Protein AF-A0A699ZYZ5-F1 (afdb_monomer)

Structure (mmCIF, N/CA/C/O backbone):
data_AF-A0A699ZYZ5-F1
#
_entry.id   AF-A0A699ZYZ5-F1
#
loop_
_atom_site.group_PDB
_atom_site.id
_atom_site.type_symbol
_atom_site.label_atom_id
_atom_site.label_alt_id
_atom_site.label_comp_id
_atom_site.label_asym_id
_atom_site.label_entity_id
_atom_site.label_seq_id
_atom_site.pdbx_PDB_ins_code
_atom_site.Cartn_x
_atom_site.Cartn_y
_atom_site.Cartn_z
_atom_site.occupancy
_atom_site.B_iso_or_equiv
_atom_site.auth_seq_id
_atom_site.auth_comp_id
_atom_site.auth_asym_id
_atom_site.auth_atom_id
_atom_site.pdbx_PDB_model_num
ATOM 1 N N . MET A 1 1 ? -13.727 -13.957 1.910 1.00 24.22 1 MET A N 1
ATOM 2 C CA . MET A 1 1 ? -13.194 -14.648 0.711 1.00 24.22 1 MET A CA 1
ATOM 3 C C . MET A 1 1 ? -13.074 -13.651 -0.439 1.00 24.22 1 MET A C 1
ATOM 5 O O . MET A 1 1 ? -14.040 -13.427 -1.158 1.00 24.22 1 MET A O 1
ATOM 9 N N . CYS A 1 2 ? -11.911 -13.016 -0.602 1.00 21.61 2 CYS A N 1
ATOM 10 C CA . CYS A 1 2 ? -11.604 -12.259 -1.818 1.00 21.61 2 CYS A CA 1
ATOM 11 C C . CYS A 1 2 ? -11.426 -13.254 -2.971 1.00 21.61 2 CYS A C 1
ATOM 13 O O . CYS A 1 2 ? -10.712 -14.245 -2.820 1.00 21.61 2 CYS A O 1
ATOM 15 N N . LYS A 1 3 ? -12.088 -13.031 -4.111 1.00 23.11 3 LYS A N 1
ATOM 16 C CA . LYS A 1 3 ? -11.874 -13.849 -5.311 1.00 23.11 3 LYS A CA 1
ATOM 17 C C . LYS A 1 3 ? -10.398 -13.751 -5.710 1.00 23.11 3 LYS A C 1
ATOM 19 O O . LYS A 1 3 ? -9.950 -12.692 -6.131 1.00 23.11 3 LYS A O 1
ATOM 24 N N . ALA A 1 4 ? -9.670 -14.861 -5.627 1.00 27.27 4 ALA A N 1
ATOM 25 C CA . ALA A 1 4 ? -8.245 -14.952 -5.957 1.00 27.27 4 ALA A CA 1
ATOM 26 C C . ALA A 1 4 ? -7.916 -14.772 -7.458 1.00 27.27 4 ALA A C 1
ATOM 28 O O . ALA A 1 4 ? -6.758 -14.859 -7.834 1.00 27.27 4 ALA A O 1
ATOM 29 N N . ASN A 1 5 ? -8.909 -14.495 -8.315 1.00 32.47 5 ASN A N 1
ATOM 30 C CA . ASN A 1 5 ? -8.762 -14.462 -9.774 1.00 32.47 5 ASN A CA 1
ATOM 31 C C . ASN A 1 5 ? -9.431 -13.237 -10.426 1.00 32.47 5 ASN A C 1
ATOM 33 O O . ASN A 1 5 ? -10.050 -13.356 -11.481 1.00 32.47 5 ASN A O 1
ATOM 37 N N . ALA A 1 6 ? -9.316 -12.043 -9.839 1.00 33.56 6 ALA A N 1
ATOM 38 C CA . ALA A 1 6 ? -9.498 -10.819 -10.624 1.00 33.56 6 ALA A CA 1
ATOM 39 C C . ALA A 1 6 ? -8.225 -10.57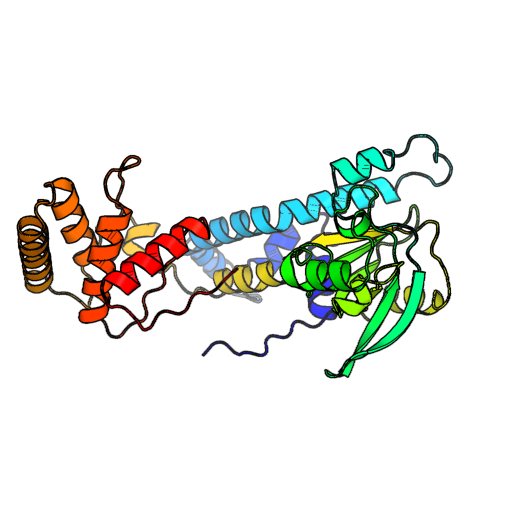2 -11.456 1.00 33.56 6 ALA A C 1
ATOM 41 O O . ALA A 1 6 ? -7.442 -9.669 -11.178 1.00 33.56 6 ALA A O 1
ATOM 42 N N . SER A 1 7 ? -7.961 -11.435 -12.443 1.00 40.88 7 SER A N 1
ATOM 43 C CA . SER A 1 7 ? -6.925 -11.170 -13.439 1.00 40.88 7 SER A CA 1
ATOM 44 C C . SER A 1 7 ? -7.464 -10.109 -14.393 1.00 40.88 7 SER A C 1
ATOM 46 O O . SER A 1 7 ? -8.316 -10.409 -15.231 1.00 40.88 7 SER A O 1
ATOM 48 N N . PHE A 1 8 ? -7.006 -8.868 -14.242 1.00 43.16 8 PHE A N 1
ATOM 49 C CA . PHE A 1 8 ? -7.288 -7.815 -15.211 1.00 43.16 8 PHE A CA 1
ATOM 50 C C . PHE A 1 8 ? -6.679 -8.201 -16.554 1.00 43.16 8 PHE A C 1
ATOM 52 O O . PHE A 1 8 ? -5.498 -8.551 -16.631 1.00 43.16 8 PHE A O 1
ATOM 59 N N . SER A 1 9 ? -7.487 -8.168 -17.613 1.00 51.22 9 SER A N 1
ATOM 60 C CA . SER A 1 9 ? -6.951 -8.384 -18.948 1.00 51.22 9 SER A CA 1
ATOM 61 C C . SER A 1 9 ? -6.159 -7.140 -19.385 1.00 51.22 9 SER A C 1
ATOM 63 O O . SER A 1 9 ? -6.505 -6.023 -18.993 1.00 51.22 9 SER A O 1
ATOM 65 N N . PRO A 1 10 ? -5.126 -7.281 -20.232 1.00 50.72 10 PRO A N 1
ATOM 66 C CA . PRO A 1 10 ? -4.435 -6.141 -20.842 1.00 50.72 10 PRO A CA 1
ATOM 67 C C . PRO A 1 10 ? -5.390 -5.134 -21.510 1.00 50.72 10 PRO A C 1
ATOM 69 O O . PRO A 1 10 ? -5.132 -3.934 -21.483 1.00 50.72 10 PRO A O 1
ATOM 72 N N . ALA A 1 11 ? -6.527 -5.604 -22.034 1.00 55.69 11 ALA A N 1
ATOM 73 C CA . ALA A 1 11 ? -7.573 -4.755 -22.603 1.00 55.69 11 ALA A CA 1
ATOM 74 C C . ALA A 1 11 ? -8.285 -3.885 -21.549 1.00 55.69 11 ALA A C 1
ATOM 76 O O . ALA A 1 11 ? -8.649 -2.742 -21.814 1.00 55.69 11 ALA A O 1
ATOM 77 N N . ASP A 1 12 ? -8.454 -4.379 -20.320 1.00 54.56 12 ASP A N 1
ATOM 78 C CA . ASP A 1 12 ? -9.052 -3.596 -19.233 1.00 54.56 12 ASP A CA 1
ATOM 79 C C . ASP A 1 12 ? -8.116 -2.479 -18.753 1.00 54.56 12 ASP A C 1
ATOM 81 O O . ASP A 1 12 ? -8.586 -1.391 -18.413 1.00 54.56 12 ASP A O 1
ATOM 85 N N . CYS A 1 13 ? -6.799 -2.723 -18.762 1.00 52.84 13 CYS A N 1
ATOM 86 C CA . CYS A 1 13 ? -5.787 -1.705 -18.476 1.00 52.84 13 CYS A CA 1
ATOM 87 C C . CYS A 1 13 ? -5.817 -0.589 -19.513 1.00 52.84 13 CYS A C 1
ATOM 89 O O . CYS A 1 13 ? -5.796 0.585 -19.151 1.00 52.84 13 CYS A O 1
ATOM 91 N N . VAL A 1 14 ? -5.867 -0.945 -20.799 1.00 53.31 14 VAL A N 1
ATOM 92 C CA . VAL A 1 14 ? -5.837 0.051 -21.869 1.00 53.31 14 VAL A CA 1
ATOM 93 C C . VAL A 1 14 ? -7.152 0.813 -21.956 1.00 53.31 14 VAL A C 1
ATOM 95 O O . VAL A 1 14 ? -7.100 2.025 -22.095 1.00 53.31 14 VAL A O 1
ATOM 98 N N . LYS A 1 15 ? -8.316 0.191 -21.737 1.00 57.06 15 LYS A N 1
ATOM 99 C CA . LYS A 1 15 ? -9.586 0.931 -21.582 1.00 57.06 15 LYS A CA 1
ATOM 100 C C . LYS A 1 15 ? -9.560 1.910 -20.413 1.00 57.06 15 LYS A C 1
ATOM 102 O O . LYS A 1 15 ? -10.044 3.029 -20.544 1.00 57.06 15 LYS A O 1
ATOM 107 N N . PHE A 1 16 ? -8.989 1.509 -19.277 1.00 57.06 16 PHE A N 1
ATOM 108 C CA . PHE A 1 16 ? -8.816 2.396 -18.126 1.00 57.06 16 PHE A CA 1
ATOM 109 C C . PHE A 1 16 ? -7.859 3.556 -18.446 1.00 57.06 16 PHE A C 1
ATOM 111 O O . PHE A 1 16 ? -8.142 4.698 -18.098 1.00 57.06 16 PHE A O 1
ATOM 118 N N . MET A 1 17 ? -6.771 3.287 -19.173 1.00 54.81 17 MET A N 1
ATOM 119 C CA . MET A 1 17 ? -5.824 4.303 -19.648 1.00 54.81 17 MET A CA 1
ATOM 120 C C . MET A 1 17 ? -6.407 5.221 -20.724 1.00 54.81 17 MET A C 1
ATOM 122 O O . MET A 1 17 ? -6.180 6.418 -20.672 1.00 54.81 17 MET A O 1
ATOM 126 N N . SER A 1 18 ? -7.176 4.694 -21.671 1.00 53.38 18 SER A N 1
ATOM 127 C CA . SER A 1 18 ? -7.893 5.456 -22.699 1.00 53.38 18 SER A CA 1
ATOM 128 C C . SER A 1 18 ? -8.939 6.359 -22.040 1.00 53.38 18 SER A C 1
ATOM 130 O O . SER A 1 18 ? -8.961 7.553 -22.312 1.00 53.38 18 SER A O 1
ATOM 132 N N . ALA A 1 19 ? -9.673 5.868 -21.034 1.00 55.25 19 ALA A N 1
ATOM 133 C CA . ALA A 1 19 ? -10.540 6.710 -20.208 1.00 55.25 19 ALA A CA 1
ATOM 134 C C . ALA A 1 19 ? -9.779 7.809 -19.437 1.00 55.25 19 ALA A C 1
ATOM 136 O O . ALA A 1 19 ? -10.359 8.850 -19.147 1.00 55.25 19 ALA A O 1
ATOM 137 N N . LEU A 1 20 ? -8.500 7.598 -19.109 1.00 51.28 20 LEU A N 1
ATOM 138 C CA . LEU A 1 20 ? -7.613 8.603 -18.505 1.00 51.28 20 LEU A CA 1
ATOM 139 C C . LEU A 1 20 ? -6.997 9.579 -19.527 1.00 51.28 20 LEU A C 1
ATOM 141 O O . LEU A 1 20 ? -6.565 10.656 -19.122 1.00 51.28 20 LEU A O 1
ATOM 145 N N . LEU A 1 21 ? -6.917 9.201 -20.808 1.00 46.59 21 LEU A N 1
ATOM 146 C CA . LEU A 1 21 ? -6.152 9.883 -21.862 1.00 46.59 21 LEU A CA 1
ATOM 147 C C . LEU A 1 21 ? -7.016 10.603 -22.914 1.00 46.59 21 LEU A C 1
ATOM 149 O O . LEU A 1 21 ? -6.531 11.552 -23.516 1.00 46.59 21 LEU A O 1
ATOM 153 N N . GLU A 1 22 ? -8.256 10.171 -23.161 1.00 44.97 22 GLU A N 1
ATOM 154 C CA . GLU A 1 22 ? -9.110 10.670 -24.261 1.00 44.97 22 GLU A CA 1
ATOM 155 C C . GLU A 1 22 ? -10.028 11.848 -23.891 1.00 44.97 22 GLU A C 1
ATOM 157 O O . GLU A 1 22 ? -10.765 12.336 -24.746 1.00 44.97 22 GLU A O 1
ATOM 162 N N . PHE A 1 23 ? -10.005 12.339 -22.650 1.00 43.09 23 PHE A N 1
ATOM 163 C CA . PHE A 1 23 ? -10.902 13.416 -22.220 1.00 43.09 23 PHE A CA 1
ATOM 164 C C . PHE A 1 23 ? -10.132 14.699 -21.895 1.00 43.09 23 PHE A C 1
ATOM 166 O O . PHE A 1 23 ? -9.598 14.858 -20.798 1.00 43.09 23 PHE A O 1
ATOM 173 N N . ASP A 1 24 ? -10.144 15.638 -22.846 1.00 37.94 24 ASP A N 1
ATOM 174 C CA . ASP A 1 24 ? -9.691 17.027 -22.660 1.00 37.94 24 ASP A CA 1
ATOM 175 C C . ASP A 1 24 ? -10.574 17.813 -21.672 1.00 37.94 24 ASP A C 1
ATOM 177 O O . ASP A 1 24 ? -10.169 18.862 -21.167 1.00 37.94 24 ASP A O 1
ATOM 181 N N . ASP A 1 25 ? -11.756 17.287 -21.332 1.00 41.06 25 ASP A N 1
ATOM 182 C CA . ASP A 1 25 ? -12.602 17.831 -20.277 1.00 41.06 25 ASP A CA 1
ATOM 183 C C . ASP A 1 25 ? -12.626 16.908 -19.050 1.00 41.06 25 ASP A C 1
ATOM 185 O O . ASP A 1 25 ? -13.298 15.873 -18.987 1.00 41.06 25 ASP A O 1
ATOM 189 N N . HIS A 1 26 ? -11.872 17.322 -18.036 1.00 38.78 26 HIS A N 1
ATOM 190 C CA . HIS A 1 26 ? -11.795 16.701 -16.720 1.00 38.78 26 HIS A CA 1
ATOM 191 C C . HIS A 1 26 ? -13.182 16.539 -16.070 1.00 38.78 26 HIS A C 1
ATOM 193 O O . HIS A 1 26 ? -13.357 15.616 -15.269 1.00 38.78 26 HIS A O 1
ATOM 199 N N . LEU A 1 27 ? -14.172 17.368 -16.435 1.00 36.28 27 LEU A N 1
ATOM 200 C CA . LEU A 1 27 ? -15.551 17.294 -15.946 1.00 36.28 27 LEU A CA 1
ATOM 201 C C . LEU A 1 27 ? -16.369 16.142 -16.556 1.00 36.28 27 LEU A C 1
ATOM 203 O O . LEU A 1 27 ? -17.122 15.524 -15.805 1.00 36.28 27 LEU A O 1
ATOM 207 N N . ASP A 1 28 ? -16.207 15.778 -17.837 1.00 38.81 28 ASP A N 1
ATOM 208 C CA . ASP A 1 28 ? -16.970 14.664 -18.453 1.00 38.81 28 ASP A CA 1
ATOM 209 C C . ASP A 1 28 ? -16.448 13.293 -17.981 1.00 38.81 28 ASP A C 1
ATOM 211 O O . ASP A 1 28 ? -17.219 12.381 -17.666 1.00 38.81 28 ASP A O 1
ATOM 215 N N . MET A 1 29 ? -15.128 13.167 -17.791 1.00 42.03 29 MET A N 1
ATOM 216 C CA . MET A 1 29 ? -14.519 11.983 -17.169 1.00 42.03 29 MET A CA 1
ATOM 217 C C . MET A 1 29 ? -14.953 11.828 -15.699 1.00 42.03 29 MET A C 1
ATOM 219 O O . MET A 1 29 ? -15.276 10.726 -15.243 1.00 42.03 29 MET A O 1
ATOM 223 N N . LEU A 1 30 ? -14.988 12.938 -14.950 1.00 37.88 30 LEU A N 1
ATOM 224 C CA . LEU A 1 30 ? -15.542 12.992 -13.597 1.00 37.88 30 LEU A CA 1
ATOM 225 C C . LEU A 1 30 ? -17.018 12.586 -13.588 1.00 37.88 30 LEU A C 1
ATOM 227 O O . LEU A 1 30 ? -17.402 11.772 -12.757 1.00 37.88 30 LEU A O 1
ATOM 231 N N . TYR A 1 31 ? -17.826 13.080 -14.524 1.00 43.56 31 TYR A N 1
ATOM 232 C CA . TYR A 1 31 ? -19.259 12.801 -14.609 1.00 43.56 31 TYR A CA 1
ATOM 233 C C . TYR A 1 31 ? -19.568 11.317 -14.872 1.00 43.56 31 TYR A C 1
ATOM 235 O O . TYR A 1 31 ? -20.473 10.753 -14.255 1.00 43.56 31 TYR A O 1
ATOM 243 N N . ARG A 1 32 ? -18.792 10.656 -15.742 1.00 43.06 32 ARG A N 1
ATOM 244 C CA . ARG A 1 32 ? -19.024 9.251 -16.133 1.00 43.06 32 ARG A CA 1
ATOM 245 C C . ARG A 1 32 ? -18.476 8.222 -15.154 1.00 43.06 32 ARG A C 1
ATOM 247 O O . ARG A 1 32 ? -19.036 7.134 -15.062 1.00 43.06 32 ARG A O 1
ATOM 254 N N . LEU A 1 33 ? -17.396 8.544 -14.441 1.00 40.16 33 LEU A N 1
ATOM 255 C CA . LEU A 1 33 ? -16.829 7.639 -13.443 1.00 40.16 33 LEU A CA 1
ATOM 256 C C . LEU A 1 33 ? -17.518 7.769 -12.083 1.00 40.16 33 LEU A C 1
ATOM 258 O O . LEU A 1 33 ? -17.539 6.785 -11.363 1.00 40.16 33 LEU A O 1
ATOM 262 N N . THR A 1 34 ? -18.081 8.928 -11.721 1.00 42.62 34 THR A N 1
ATOM 263 C CA . THR A 1 34 ? -18.615 9.170 -10.360 1.00 42.62 34 THR A CA 1
ATOM 264 C C . THR A 1 34 ? -20.107 8.900 -10.178 1.00 42.62 34 THR A C 1
ATOM 266 O O . THR A 1 34 ? -20.548 8.789 -9.037 1.00 42.62 34 THR A O 1
ATOM 269 N N . LYS A 1 35 ? -20.907 8.762 -11.246 1.00 41.72 35 LYS A N 1
ATOM 270 C CA . LYS A 1 35 ? -22.332 8.430 -11.093 1.00 41.72 35 LYS A CA 1
ATOM 271 C C . LYS A 1 35 ? -22.595 6.922 -11.187 1.00 41.72 35 LYS A C 1
ATOM 273 O O . LYS A 1 35 ? -22.144 6.284 -12.142 1.00 41.72 35 LYS A O 1
ATOM 278 N N . PRO A 1 36 ? -23.431 6.355 -10.294 1.00 40.53 36 PRO A N 1
ATOM 279 C CA . PRO A 1 36 ? -24.135 5.123 -10.614 1.00 40.53 36 PRO A CA 1
ATOM 280 C C . PRO A 1 36 ? -24.946 5.373 -11.890 1.00 40.53 36 PRO A C 1
ATOM 282 O O . PRO A 1 36 ? -25.476 6.468 -12.085 1.00 40.53 36 PRO A O 1
ATOM 285 N N . ARG A 1 37 ? -25.043 4.378 -12.775 1.00 38.16 37 ARG A N 1
ATOM 286 C CA . ARG A 1 37 ? -25.908 4.426 -13.964 1.00 38.16 37 ARG A CA 1
ATOM 287 C C . ARG A 1 37 ? -27.363 4.671 -13.543 1.00 38.16 37 ARG A C 1
ATOM 289 O O . ARG A 1 37 ? -28.110 3.719 -13.357 1.00 38.16 37 ARG A O 1
ATOM 296 N N . VAL A 1 38 ? -27.776 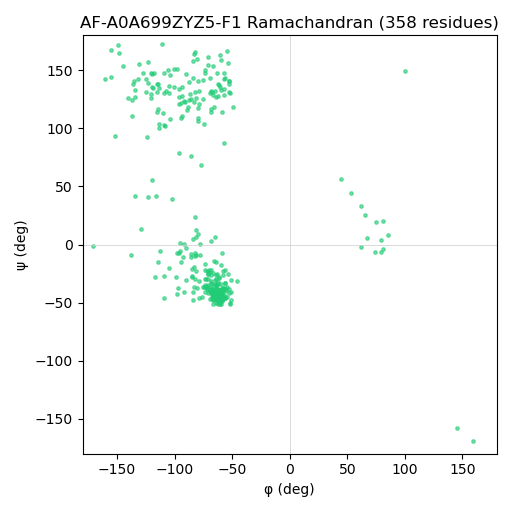5.926 -13.405 1.00 40.81 38 VAL A N 1
ATOM 297 C CA . VAL A 1 38 ? -29.177 6.286 -13.179 1.00 40.81 38 VAL A CA 1
ATOM 298 C C . VAL A 1 38 ? -29.698 6.914 -14.458 1.00 40.81 38 VAL A C 1
ATOM 300 O O . VAL A 1 38 ? -29.393 8.057 -14.796 1.00 40.81 38 VAL A O 1
ATOM 303 N N . SER A 1 39 ? -30.446 6.119 -15.216 1.00 36.78 39 SER A N 1
ATOM 304 C CA . SER A 1 39 ? -31.135 6.562 -16.419 1.00 36.78 39 SER A CA 1
ATOM 305 C C . SER A 1 39 ? -32.427 7.301 -16.058 1.00 36.78 39 SER A C 1
ATOM 307 O O . SER A 1 39 ? -33.364 6.708 -15.535 1.00 36.78 39 SER A O 1
ATOM 309 N N . GLY A 1 40 ? -32.508 8.578 -16.424 1.00 43.00 40 GLY A N 1
ATOM 310 C CA . GLY A 1 40 ? -33.681 9.144 -17.099 1.00 43.00 40 GLY A CA 1
ATOM 311 C C . GLY A 1 40 ? -34.946 9.530 -16.321 1.00 43.00 40 GLY A C 1
ATOM 312 O O . GLY A 1 40 ? -35.802 10.132 -16.961 1.00 43.00 40 GLY A O 1
ATOM 313 N N . ARG A 1 41 ? -35.119 9.265 -15.015 1.00 38.66 41 ARG A N 1
ATOM 314 C CA . ARG A 1 41 ? -36.299 9.790 -14.268 1.00 38.66 41 ARG A CA 1
ATOM 315 C C . ARG A 1 41 ? -36.057 10.335 -12.855 1.00 38.66 41 ARG A C 1
ATOM 317 O O . ARG A 1 41 ? -36.929 11.025 -12.348 1.00 38.66 41 ARG A O 1
ATOM 324 N N . ASP A 1 42 ? -34.868 10.161 -12.283 1.00 48.00 42 ASP A N 1
ATOM 325 C CA . ASP A 1 42 ? -34.603 10.485 -10.870 1.00 48.00 42 ASP A CA 1
ATOM 326 C C . ASP A 1 42 ? -33.574 11.610 -10.696 1.00 48.00 42 ASP A C 1
ATOM 328 O O . ASP A 1 42 ? -32.660 11.516 -9.879 1.00 48.00 42 ASP A O 1
ATOM 332 N N . HIS A 1 43 ? -33.650 12.671 -11.505 1.00 50.88 43 HIS A N 1
ATOM 333 C CA . HIS A 1 43 ? -32.598 13.692 -11.496 1.00 50.88 43 HIS A CA 1
ATOM 334 C C . HIS A 1 43 ? -32.561 14.501 -10.183 1.00 50.88 43 HIS A C 1
ATOM 336 O O . HIS A 1 43 ? -31.471 14.776 -9.686 1.00 50.88 43 HIS A O 1
ATOM 342 N N . GLU A 1 44 ? -33.726 14.796 -9.594 1.00 49.44 44 GLU A N 1
ATOM 343 C CA . GLU A 1 44 ? -33.864 15.488 -8.300 1.00 49.44 44 GLU A CA 1
ATOM 344 C C . GLU A 1 44 ? -33.493 14.589 -7.110 1.00 49.44 44 GLU A C 1
ATOM 346 O O . GLU A 1 44 ? -32.782 15.017 -6.202 1.00 49.44 44 GLU A O 1
ATOM 351 N N . ALA A 1 45 ? -33.898 13.314 -7.135 1.00 53.12 45 ALA A N 1
ATOM 352 C CA . ALA A 1 45 ? -33.510 12.336 -6.118 1.00 53.12 45 ALA A CA 1
ATOM 353 C C . ALA A 1 45 ? -31.997 12.056 -6.148 1.00 53.12 45 ALA A C 1
ATOM 355 O O . ALA A 1 45 ? -31.357 12.004 -5.100 1.00 53.12 45 ALA A O 1
ATOM 356 N N . ALA A 1 46 ? -31.395 11.962 -7.338 1.00 55.31 46 ALA A N 1
ATOM 357 C CA . ALA A 1 46 ? -29.947 11.844 -7.487 1.00 55.31 46 ALA A CA 1
ATOM 358 C C . ALA A 1 46 ? -29.205 13.093 -6.982 1.00 55.31 46 ALA A C 1
ATOM 360 O O . ALA A 1 46 ? -28.112 12.973 -6.432 1.00 55.31 46 ALA A O 1
ATOM 361 N N . GLU A 1 47 ? -29.786 14.285 -7.139 1.00 55.47 47 GLU A N 1
ATOM 362 C CA . GLU A 1 47 ? -29.201 15.526 -6.629 1.00 55.47 47 GLU A CA 1
ATOM 363 C C . GLU A 1 47 ? -29.295 15.626 -5.098 1.00 55.47 47 GLU A C 1
ATOM 365 O O . GLU A 1 47 ? -28.337 16.046 -4.447 1.00 55.47 47 GLU A O 1
ATOM 370 N N . ALA A 1 48 ? -30.405 15.181 -4.506 1.00 56.72 48 ALA A N 1
ATOM 371 C CA . ALA A 1 48 ? -30.559 15.084 -3.056 1.00 56.72 48 ALA A CA 1
ATOM 372 C C . ALA A 1 48 ? -29.588 14.059 -2.439 1.00 56.72 48 ALA A C 1
ATOM 374 O O . ALA A 1 48 ? -28.943 14.355 -1.434 1.00 56.72 48 ALA A O 1
ATOM 375 N N . ILE A 1 49 ? -29.412 12.895 -3.078 1.00 61.62 49 ILE A N 1
ATOM 376 C CA . ILE A 1 49 ? -28.436 11.870 -2.668 1.00 61.62 49 ILE A CA 1
ATOM 377 C C . ILE A 1 49 ? -27.003 12.407 -2.777 1.00 61.62 49 ILE A C 1
ATOM 379 O O . ILE A 1 49 ? -26.214 12.234 -1.854 1.00 61.62 49 ILE A O 1
ATOM 383 N N . ALA A 1 50 ? -26.668 13.120 -3.857 1.00 60.97 50 ALA A N 1
ATOM 384 C CA . ALA A 1 50 ? -25.347 13.728 -4.029 1.00 60.97 50 ALA A CA 1
ATOM 385 C C . ALA A 1 50 ? -25.039 14.815 -2.982 1.00 60.97 50 ALA A C 1
ATOM 387 O O . ALA A 1 50 ? -23.877 15.069 -2.666 1.00 60.97 50 ALA A O 1
ATOM 388 N N . LYS A 1 51 ? -26.073 15.460 -2.427 1.00 66.44 51 LYS A N 1
ATOM 389 C CA . LYS A 1 51 ? -25.936 16.459 -1.361 1.00 66.44 51 LYS A CA 1
ATOM 390 C C . LYS A 1 51 ? -25.800 15.843 0.037 1.00 66.44 51 LYS A C 1
ATOM 392 O O . LYS A 1 51 ? -25.457 16.584 0.956 1.00 66.44 51 LYS A O 1
ATOM 397 N N . ALA A 1 52 ? -26.013 14.536 0.209 1.00 81.06 52 ALA A N 1
ATOM 398 C CA . ALA A 1 52 ? -25.852 13.876 1.502 1.00 81.06 52 ALA A CA 1
ATOM 399 C C . ALA A 1 52 ? -24.396 14.000 2.015 1.00 81.06 52 ALA A C 1
ATOM 401 O O . ALA A 1 52 ? -23.463 13.804 1.230 1.00 81.06 52 ALA A O 1
ATOM 402 N N . PRO A 1 53 ? -24.164 14.290 3.312 1.00 86.31 53 PRO A N 1
ATOM 403 C CA . PRO A 1 53 ? -22.816 14.491 3.860 1.00 86.31 53 PRO A CA 1
ATOM 404 C C . PRO A 1 53 ? -21.856 13.318 3.613 1.00 86.31 53 PRO A C 1
ATOM 406 O O . PRO A 1 53 ? -20.700 13.525 3.246 1.00 86.31 53 PRO A O 1
ATOM 409 N N . GLU A 1 54 ? -22.351 12.086 3.741 1.00 87.94 54 GLU A N 1
ATOM 410 C CA . GLU A 1 54 ? -21.588 10.866 3.456 1.00 87.94 54 GLU A CA 1
ATOM 411 C C . GLU A 1 54 ? -21.197 10.756 1.979 1.00 87.94 54 GLU A C 1
ATOM 413 O O . GLU A 1 54 ? -20.040 10.480 1.665 1.00 87.94 54 GLU A O 1
ATOM 418 N N . ALA A 1 55 ? -22.133 11.040 1.066 1.00 82.12 55 ALA A N 1
ATOM 419 C CA . ALA A 1 55 ? -21.876 11.023 -0.372 1.00 82.12 55 ALA A CA 1
ATOM 420 C C . ALA A 1 55 ? -20.841 12.085 -0.769 1.00 82.12 55 ALA A C 1
ATOM 422 O O . ALA A 1 55 ? -19.943 11.806 -1.562 1.00 82.12 55 ALA A O 1
ATOM 423 N N . GLN A 1 56 ? -20.906 13.279 -0.168 1.00 83.50 56 GLN A N 1
ATOM 424 C CA . GLN A 1 56 ? -19.898 14.321 -0.373 1.00 83.50 56 GLN A CA 1
ATOM 425 C C . GLN A 1 56 ? -18.518 13.905 0.145 1.00 83.50 56 GLN A C 1
ATOM 427 O O . GLN A 1 56 ? -17.514 14.208 -0.498 1.00 83.50 56 GLN A O 1
ATOM 432 N N . LEU A 1 57 ? -18.441 13.230 1.297 1.00 85.88 57 LEU A N 1
ATOM 433 C CA . LEU A 1 57 ? -17.167 12.744 1.825 1.00 85.88 57 LEU A CA 1
ATOM 434 C C . LEU A 1 57 ? -16.563 11.669 0.913 1.00 85.88 57 LEU A C 1
ATOM 436 O O . LEU A 1 57 ? -15.383 11.757 0.574 1.00 85.88 57 LEU A O 1
ATOM 440 N N . LEU A 1 58 ? -17.366 10.691 0.482 1.00 84.12 58 LEU A N 1
ATOM 441 C CA . LEU A 1 58 ? -16.924 9.641 -0.438 1.00 84.12 58 LEU A CA 1
ATOM 442 C C . LEU A 1 58 ? -16.479 10.216 -1.787 1.00 84.12 58 LEU A C 1
ATOM 444 O O . LEU A 1 58 ? -15.424 9.828 -2.283 1.00 84.12 58 LEU A O 1
ATOM 448 N N . ASP A 1 59 ? -17.214 11.182 -2.347 1.00 81.50 59 ASP A N 1
ATOM 449 C CA . ASP A 1 59 ? -16.824 11.867 -3.587 1.00 81.50 59 ASP A CA 1
ATOM 450 C C . ASP A 1 59 ? -15.499 12.632 -3.423 1.00 81.50 59 ASP A C 1
ATOM 452 O O . ASP A 1 59 ? -14.602 12.499 -4.260 1.00 81.50 59 ASP A O 1
ATOM 456 N N . ARG A 1 60 ? -15.311 13.367 -2.316 1.00 84.62 60 ARG A N 1
ATOM 457 C CA . ARG A 1 60 ? -14.039 14.053 -2.023 1.00 84.62 60 ARG A CA 1
ATOM 458 C C . ARG A 1 60 ? -12.882 13.065 -1.892 1.00 84.62 60 ARG A C 1
ATOM 460 O O . ARG A 1 60 ? -11.857 13.261 -2.541 1.00 84.62 60 ARG A O 1
ATOM 467 N N . HIS A 1 61 ? -13.040 12.004 -1.099 1.00 84.12 61 HIS A N 1
ATOM 468 C CA . HIS A 1 61 ? -12.011 10.972 -0.938 1.00 84.12 61 HIS A CA 1
ATOM 469 C C . HIS A 1 61 ? -11.688 10.283 -2.259 1.00 84.12 61 HIS A C 1
ATOM 471 O O . HIS A 1 61 ? -10.517 10.103 -2.578 1.00 84.12 61 HIS A O 1
ATOM 477 N N . PHE A 1 62 ? -12.704 9.960 -3.060 1.00 83.25 62 PHE A N 1
ATOM 478 C CA . PHE A 1 62 ? -12.510 9.397 -4.387 1.00 83.25 62 PHE A CA 1
ATOM 479 C C . PHE A 1 62 ? -11.682 10.331 -5.274 1.00 83.25 62 PHE A C 1
ATOM 481 O O . PHE A 1 62 ? -10.715 9.889 -5.889 1.00 83.25 62 PHE A O 1
ATOM 488 N N . ARG A 1 63 ? -12.022 11.626 -5.333 1.00 79.75 63 ARG A N 1
ATOM 489 C CA . ARG A 1 63 ? -11.303 12.604 -6.166 1.00 79.75 63 ARG A CA 1
ATOM 490 C C . ARG A 1 63 ? -9.862 12.796 -5.722 1.00 79.75 63 ARG A C 1
ATOM 492 O O . ARG A 1 63 ? -8.987 12.782 -6.582 1.00 79.75 63 ARG A O 1
ATOM 499 N N . LEU A 1 64 ? -9.636 12.965 -4.419 1.00 82.69 64 LEU A N 1
ATOM 500 C CA . LEU A 1 64 ? -8.304 13.162 -3.847 1.00 82.69 64 LEU A CA 1
ATOM 501 C C . LEU A 1 64 ? -7.433 11.928 -4.062 1.00 82.69 64 LEU A C 1
ATOM 503 O O . LEU A 1 64 ? -6.358 12.037 -4.636 1.00 82.69 64 LEU A O 1
ATOM 507 N N . LEU A 1 65 ? -7.935 10.742 -3.709 1.00 79.31 65 LEU A N 1
ATOM 508 C CA . LEU A 1 65 ? -7.171 9.508 -3.854 1.00 79.31 65 LEU A CA 1
ATOM 509 C C . LEU A 1 65 ? -6.898 9.183 -5.322 1.00 79.31 65 LEU A C 1
ATOM 511 O O . LEU A 1 65 ? -5.796 8.775 -5.676 1.00 79.31 65 LEU A O 1
ATOM 515 N N . ARG A 1 66 ? -7.882 9.406 -6.201 1.00 78.06 66 ARG A N 1
ATOM 516 C CA . ARG A 1 66 ? -7.675 9.289 -7.645 1.00 78.06 66 ARG A CA 1
ATOM 517 C C . ARG A 1 66 ? -6.591 10.251 -8.109 1.00 78.06 66 ARG A C 1
ATOM 519 O O . ARG A 1 66 ? -5.751 9.838 -8.895 1.00 78.06 66 ARG A O 1
ATOM 526 N N . GLU A 1 67 ? -6.615 11.504 -7.666 1.00 78.25 67 GLU A N 1
ATOM 527 C CA . GLU A 1 67 ? -5.601 12.482 -8.053 1.00 78.25 67 GLU A CA 1
ATOM 528 C C . GLU A 1 67 ? -4.212 12.071 -7.566 1.00 78.25 67 GLU A C 1
ATOM 530 O O . GLU A 1 67 ? -3.309 11.983 -8.389 1.00 78.25 67 GLU A O 1
ATOM 535 N N . ASP A 1 68 ? -4.052 11.702 -6.297 1.00 75.00 68 ASP A N 1
ATOM 536 C CA . ASP A 1 68 ? -2.771 11.239 -5.746 1.00 75.00 68 ASP A CA 1
ATOM 537 C C . ASP A 1 68 ? -2.225 10.016 -6.499 1.00 75.00 68 ASP A C 1
ATOM 539 O O . ASP A 1 68 ? -1.027 9.900 -6.764 1.00 75.00 68 ASP A O 1
ATOM 543 N N . MET A 1 69 ? -3.114 9.100 -6.889 1.00 70.56 69 MET A N 1
ATOM 544 C CA . MET A 1 69 ? -2.748 7.877 -7.597 1.00 70.56 69 MET A CA 1
ATOM 545 C C . MET A 1 69 ? -2.472 8.092 -9.095 1.00 70.56 69 MET A C 1
ATOM 547 O O . MET A 1 69 ? -1.661 7.374 -9.683 1.00 70.56 69 MET A O 1
ATOM 551 N N . VAL A 1 70 ? -3.144 9.054 -9.733 1.00 70.12 70 VAL A N 1
ATOM 552 C CA . VAL A 1 70 ? -3.091 9.290 -11.187 1.00 70.12 70 VAL A CA 1
ATOM 553 C C . VAL A 1 70 ? -2.137 10.422 -11.562 1.00 70.12 70 VAL A C 1
ATOM 555 O O . VAL A 1 70 ? -1.577 10.394 -12.657 1.00 70.12 70 VAL A O 1
ATOM 558 N N . ALA A 1 71 ? -1.909 11.406 -10.695 1.00 67.38 71 ALA A N 1
ATOM 559 C CA . ALA A 1 71 ? -1.065 12.559 -10.995 1.00 67.38 71 ALA A CA 1
ATOM 560 C C . ALA A 1 71 ? 0.346 12.167 -11.473 1.00 67.38 71 ALA A C 1
ATOM 562 O O . ALA A 1 71 ? 0.756 12.681 -12.518 1.00 67.38 71 ALA A O 1
ATOM 563 N N . PRO A 1 72 ? 1.058 11.206 -10.839 1.00 69.00 72 PRO A N 1
ATOM 564 C CA . PRO A 1 72 ? 2.369 10.775 -11.326 1.00 69.00 72 PRO A CA 1
ATOM 565 C C . PRO A 1 72 ? 2.307 10.199 -12.745 1.00 69.00 72 PRO A C 1
ATOM 567 O O . PRO A 1 72 ? 3.154 10.493 -13.582 1.00 69.00 72 PRO A O 1
ATOM 570 N N . LEU A 1 73 ? 1.268 9.413 -13.041 1.00 69.19 73 LEU A N 1
ATOM 571 C CA . LEU A 1 73 ? 1.039 8.834 -14.363 1.00 69.19 73 LEU A CA 1
ATOM 572 C C . LEU A 1 73 ? 0.766 9.929 -15.404 1.00 69.19 73 LEU A C 1
ATOM 574 O O . LEU A 1 73 ? 1.332 9.903 -16.495 1.00 69.19 73 LEU A O 1
ATOM 578 N N . ARG A 1 74 ? -0.077 10.907 -15.061 1.00 71.00 74 ARG A N 1
ATOM 579 C CA . ARG A 1 74 ? -0.412 12.031 -15.940 1.00 71.00 74 ARG A CA 1
ATOM 580 C C . ARG A 1 74 ? 0.820 12.858 -16.288 1.00 71.00 74 ARG A C 1
ATOM 582 O O . ARG A 1 74 ? 0.960 13.268 -17.435 1.00 71.00 74 ARG A O 1
ATOM 589 N N . GLU A 1 75 ? 1.712 13.072 -15.329 1.00 69.25 75 GLU A N 1
ATOM 590 C CA . GLU A 1 75 ? 2.942 13.832 -15.552 1.00 69.25 75 GLU A CA 1
ATOM 591 C C . GLU A 1 75 ? 3.910 13.099 -16.490 1.00 69.25 75 GLU A C 1
ATOM 593 O O . GLU A 1 75 ? 4.445 13.693 -17.431 1.00 69.25 75 GLU A O 1
ATOM 598 N N . VAL A 1 76 ? 4.048 11.779 -16.316 1.00 69.38 76 VAL A N 1
ATOM 599 C CA . VAL A 1 76 ? 4.816 10.930 -17.240 1.00 69.38 76 VAL A CA 1
ATOM 600 C C . VAL A 1 76 ? 4.254 11.035 -18.656 1.00 69.38 76 VAL A C 1
ATOM 602 O O . VAL A 1 76 ? 5.000 11.233 -19.612 1.00 69.38 76 VAL A O 1
ATOM 605 N N . LEU A 1 77 ? 2.933 10.935 -18.795 1.00 68.38 77 LEU A N 1
ATOM 606 C CA . LEU A 1 77 ? 2.257 10.996 -20.086 1.00 68.38 77 LEU A CA 1
ATOM 607 C C . LEU A 1 77 ? 2.403 12.365 -20.749 1.00 68.38 77 LEU A C 1
ATOM 609 O O . LEU A 1 77 ? 2.771 12.415 -21.915 1.00 68.38 77 LEU A O 1
ATOM 613 N N . ARG A 1 78 ? 2.202 13.467 -20.017 1.00 69.06 78 ARG A N 1
ATOM 614 C CA . ARG A 1 78 ? 2.426 14.829 -20.536 1.00 69.06 78 ARG A CA 1
ATOM 615 C C . ARG A 1 78 ? 3.845 15.006 -21.057 1.00 69.06 78 ARG A C 1
ATOM 617 O O . ARG A 1 78 ? 4.018 15.519 -22.158 1.00 69.06 78 ARG A O 1
ATOM 624 N N . THR A 1 79 ? 4.834 14.526 -20.304 1.00 69.12 79 THR A N 1
ATOM 625 C CA . THR A 1 79 ? 6.244 14.552 -20.716 1.00 69.12 79 THR A CA 1
ATOM 626 C C . THR A 1 79 ? 6.452 13.792 -22.029 1.00 69.12 79 THR A C 1
ATOM 628 O O . THR A 1 79 ? 7.124 14.283 -22.935 1.00 69.12 79 THR A O 1
ATOM 631 N N . LEU A 1 80 ? 5.846 12.607 -22.167 1.00 66.50 80 LEU A N 1
ATOM 632 C CA . LEU A 1 80 ? 5.937 11.803 -23.389 1.00 66.50 80 LEU A CA 1
ATOM 633 C C . LEU A 1 80 ? 5.227 12.460 -24.577 1.00 66.50 80 LEU A C 1
ATOM 635 O O . LEU A 1 80 ? 5.788 12.481 -25.669 1.00 66.50 80 LEU A O 1
ATOM 639 N N . THR A 1 81 ? 4.038 13.027 -24.378 1.00 66.44 81 THR A N 1
ATOM 640 C CA . THR A 1 81 ? 3.273 13.693 -25.441 1.00 66.44 81 THR A CA 1
ATOM 641 C C . THR A 1 81 ? 3.974 14.961 -25.922 1.00 66.44 81 THR A C 1
ATOM 643 O O . THR A 1 81 ? 4.069 15.191 -27.124 1.00 66.44 81 THR A O 1
ATOM 646 N N . GLN A 1 82 ? 4.535 15.762 -25.010 1.00 67.94 82 GLN A N 1
ATOM 647 C CA . GLN A 1 82 ? 5.363 16.916 -25.377 1.00 67.94 82 GLN A CA 1
ATOM 648 C C . GLN A 1 82 ? 6.590 16.482 -26.182 1.00 67.94 82 GLN A C 1
ATOM 650 O O . GLN A 1 82 ? 6.922 17.104 -27.187 1.00 67.94 82 GLN A O 1
ATOM 655 N N . TRP A 1 83 ? 7.235 15.380 -25.790 1.00 66.06 83 TRP A N 1
ATOM 656 C CA . TRP A 1 83 ? 8.355 14.819 -26.542 1.00 66.06 83 TRP A CA 1
ATOM 657 C C . TRP A 1 83 ? 7.949 14.308 -27.933 1.00 66.06 83 TRP A C 1
ATOM 659 O O . TRP A 1 83 ? 8.717 14.446 -28.882 1.00 66.06 83 TRP A O 1
ATOM 669 N N . GLN A 1 84 ? 6.736 13.770 -28.087 1.00 63.59 84 GLN A N 1
ATOM 670 C CA . GLN A 1 84 ? 6.209 13.345 -29.388 1.00 63.59 84 GLN A CA 1
ATOM 671 C C . GLN A 1 84 ? 5.928 14.502 -30.345 1.00 63.59 84 GLN A C 1
ATOM 673 O O . GLN A 1 84 ? 6.044 14.311 -31.554 1.00 63.59 84 GLN A O 1
ATOM 678 N N . GLN A 1 85 ? 5.556 15.665 -29.805 1.00 63.03 85 GLN A N 1
ATOM 679 C CA . GLN A 1 85 ? 5.271 16.887 -30.562 1.00 63.03 85 GLN A CA 1
ATOM 680 C C . GLN A 1 85 ? 6.535 17.621 -31.027 1.00 63.03 85 GLN A C 1
ATOM 682 O O . GLN A 1 85 ? 6.437 18.558 -31.815 1.00 63.03 85 GLN A O 1
ATOM 687 N N . LEU A 1 86 ? 7.723 17.216 -30.565 1.00 56.88 86 LEU A N 1
ATOM 688 C CA . LEU A 1 86 ? 8.977 17.754 -31.081 1.00 56.88 86 LEU A CA 1
ATOM 689 C C . LEU A 1 86 ? 9.172 17.281 -32.526 1.00 56.88 86 LEU A C 1
ATOM 691 O O . LEU A 1 86 ? 9.321 16.085 -32.786 1.00 56.88 86 LEU A O 1
ATOM 695 N N . ASP A 1 87 ? 9.190 18.235 -33.459 1.00 47.84 87 ASP A N 1
ATOM 696 C CA . ASP A 1 87 ? 9.453 17.983 -34.874 1.00 47.84 87 ASP A CA 1
ATOM 697 C C . ASP A 1 87 ? 10.748 17.181 -35.055 1.00 47.84 87 ASP A C 1
ATOM 699 O O . ASP A 1 87 ? 11.816 17.554 -34.560 1.00 47.84 87 ASP A O 1
ATOM 703 N N . GLY A 1 88 ? 10.681 16.107 -35.848 1.00 48.69 88 GLY A N 1
ATOM 704 C CA . GLY A 1 88 ? 11.815 15.220 -36.139 1.00 48.69 88 GLY A CA 1
ATOM 705 C C . GLY A 1 88 ? 13.036 15.899 -36.785 1.00 48.69 88 GLY A C 1
ATOM 706 O O . GLY A 1 88 ? 14.080 15.259 -36.908 1.00 48.69 88 GLY A O 1
ATOM 707 N N . ASN A 1 89 ? 12.932 17.181 -37.159 1.00 45.38 89 ASN A N 1
ATOM 708 C CA . ASN A 1 89 ? 14.014 18.009 -37.703 1.00 45.38 89 ASN A CA 1
ATOM 709 C C . ASN A 1 89 ? 14.727 18.896 -36.660 1.00 45.38 89 ASN A C 1
ATOM 711 O O . ASN A 1 89 ? 15.766 19.469 -36.976 1.00 45.38 89 ASN A O 1
ATOM 715 N N . ALA A 1 90 ? 14.243 18.981 -35.416 1.00 46.91 90 ALA A N 1
ATOM 716 C CA . ALA A 1 90 ? 14.865 19.746 -34.326 1.00 46.91 90 ALA A CA 1
ATOM 717 C C . ALA A 1 90 ? 15.642 18.844 -33.342 1.00 46.91 90 ALA A C 1
ATOM 719 O O . ALA A 1 90 ? 15.634 19.050 -32.127 1.00 46.91 90 ALA A O 1
ATOM 720 N N . ALA A 1 91 ? 16.349 17.833 -33.857 1.00 42.97 91 ALA A N 1
ATOM 721 C CA . ALA A 1 91 ? 17.097 16.846 -33.066 1.00 42.97 91 ALA A CA 1
ATOM 722 C C . ALA A 1 91 ? 18.294 17.412 -32.254 1.00 42.97 91 ALA A C 1
ATOM 724 O O . ALA A 1 91 ? 19.025 16.645 -31.634 1.00 42.97 91 ALA A O 1
ATOM 725 N N . TRP A 1 92 ? 18.481 18.734 -32.211 1.00 38.03 92 TRP A N 1
ATOM 726 C CA . TRP A 1 92 ? 19.530 19.431 -31.452 1.00 38.03 92 TRP A CA 1
ATOM 727 C C . TRP A 1 92 ? 18.952 20.462 -30.466 1.00 38.03 92 TRP A C 1
ATOM 729 O O . TRP A 1 92 ? 19.465 21.565 -30.316 1.00 38.03 92 TRP A O 1
ATOM 739 N N . GLY A 1 93 ? 17.854 20.100 -29.801 1.00 40.06 93 GLY A N 1
ATOM 740 C CA . GLY A 1 93 ? 17.219 20.932 -28.768 1.00 40.06 93 GLY A CA 1
ATOM 741 C C . GLY A 1 93 ? 16.098 20.254 -27.973 1.00 40.06 93 GLY A C 1
ATOM 742 O O . GLY A 1 93 ? 15.556 20.862 -27.055 1.00 40.06 93 GLY A O 1
ATOM 743 N N . ALA A 1 94 ? 15.759 18.998 -28.288 1.00 41.28 94 ALA A N 1
ATOM 744 C CA . ALA A 1 94 ? 14.927 18.159 -27.429 1.00 41.28 94 ALA A CA 1
ATOM 745 C C . ALA A 1 94 ? 15.577 18.026 -26.037 1.00 41.28 94 ALA A C 1
ATOM 747 O O . ALA A 1 94 ? 16.813 18.006 -25.972 1.00 41.28 94 ALA A O 1
ATOM 748 N N . PRO A 1 95 ? 14.801 17.909 -24.935 1.00 44.19 95 PRO A N 1
ATOM 749 C CA . PRO A 1 95 ? 15.373 17.628 -23.623 1.00 44.19 95 PRO A CA 1
ATOM 750 C C . PRO A 1 95 ? 16.326 16.445 -23.779 1.00 44.19 95 PRO A C 1
ATOM 752 O O . PRO A 1 95 ? 15.940 15.375 -24.253 1.00 44.19 95 PRO A O 1
ATOM 755 N N . THR A 1 96 ? 17.605 16.690 -23.492 1.00 50.75 96 THR A N 1
ATOM 756 C CA . THR A 1 96 ? 18.678 15.720 -23.709 1.00 50.75 96 THR A CA 1
ATOM 757 C C . THR A 1 96 ? 18.326 14.403 -23.016 1.00 50.75 96 THR A C 1
ATOM 759 O O . THR A 1 96 ? 17.569 14.384 -22.048 1.00 50.75 96 THR A O 1
ATOM 762 N N . GLN A 1 97 ? 18.888 13.278 -23.467 1.00 50.72 97 GLN A N 1
ATOM 763 C CA . GLN A 1 97 ? 18.715 11.972 -22.802 1.00 50.72 97 GLN A CA 1
ATOM 764 C C . GLN A 1 97 ? 18.890 12.049 -21.269 1.00 50.72 97 GLN A C 1
ATOM 766 O O . GLN A 1 97 ? 18.211 11.338 -20.533 1.00 50.72 97 GLN A O 1
ATOM 771 N N . ALA A 1 98 ? 19.745 12.960 -20.790 1.00 47.28 98 ALA A N 1
ATOM 772 C CA . ALA A 1 98 ? 19.926 13.280 -19.377 1.00 47.28 98 ALA A CA 1
ATOM 773 C C . ALA A 1 98 ? 18.715 13.991 -18.731 1.00 47.28 98 ALA A C 1
ATOM 775 O O . ALA A 1 98 ? 18.352 13.657 -17.608 1.00 47.28 98 ALA A O 1
ATOM 776 N N . ALA A 1 99 ? 18.056 14.924 -19.426 1.00 47.88 99 ALA A N 1
ATOM 777 C CA . ALA A 1 99 ? 16.849 15.607 -18.955 1.00 47.88 99 ALA A CA 1
ATOM 778 C C . ALA A 1 99 ? 15.630 14.666 -18.880 1.00 47.88 99 ALA A C 1
ATOM 780 O O . ALA A 1 99 ? 14.888 14.711 -17.902 1.00 47.88 99 ALA A O 1
ATOM 781 N N . MET A 1 100 ? 15.463 13.738 -19.837 1.00 50.72 100 MET A N 1
ATOM 782 C CA . MET A 1 100 ? 14.428 12.691 -19.730 1.00 50.72 100 MET A CA 1
ATOM 783 C C . MET A 1 100 ? 14.681 11.749 -18.546 1.00 50.72 100 MET A C 1
ATOM 785 O O . MET A 1 100 ? 13.731 11.379 -17.869 1.00 50.72 100 MET A O 1
ATOM 789 N N . GLN A 1 101 ? 15.936 11.389 -18.250 1.00 49.00 101 GLN A N 1
ATOM 790 C CA . GLN A 1 101 ? 16.272 10.541 -17.094 1.00 49.00 101 GLN A CA 1
ATOM 791 C C . GLN A 1 101 ? 16.084 11.246 -15.738 1.00 49.00 101 GLN A C 1
ATOM 793 O O . GLN A 1 101 ? 15.873 10.573 -14.728 1.00 49.00 101 GLN A O 1
ATOM 798 N N . GLN A 1 102 ? 16.131 12.583 -15.703 1.00 47.88 102 GLN A N 1
ATOM 799 C CA . GLN A 1 102 ? 15.842 13.372 -14.499 1.00 47.88 102 GLN A CA 1
ATOM 800 C C . GLN A 1 102 ? 14.345 13.392 -14.149 1.00 47.88 102 GLN A C 1
ATOM 802 O O . GLN A 1 102 ? 14.010 13.444 -12.967 1.00 47.88 102 GLN A O 1
ATOM 807 N N . VAL A 1 103 ? 13.461 13.294 -15.150 1.00 49.16 103 VAL A N 1
ATOM 808 C CA . VAL A 1 103 ? 11.994 13.296 -14.976 1.00 49.16 103 VAL A CA 1
ATOM 809 C C . VAL A 1 103 ? 11.419 11.871 -14.948 1.00 49.16 103 VAL A C 1
ATOM 811 O O . VAL A 1 103 ? 10.534 11.564 -14.155 1.00 49.16 103 VAL A O 1
ATOM 814 N N . LEU A 1 104 ? 11.969 10.962 -15.759 1.00 62.31 104 LEU A N 1
ATOM 815 C CA . LEU A 1 104 ? 11.548 9.569 -15.916 1.00 62.31 104 LEU A CA 1
ATOM 816 C C . LEU A 1 104 ? 12.732 8.634 -15.643 1.00 62.31 104 LEU A C 1
ATOM 818 O O . LEU A 1 104 ? 13.496 8.286 -16.540 1.00 62.31 104 LEU A O 1
ATOM 822 N N . ARG A 1 105 ? 12.880 8.170 -14.395 1.00 59.09 105 ARG A N 1
ATOM 823 C CA . ARG A 1 105 ? 13.985 7.266 -14.003 1.00 59.09 105 ARG A CA 1
ATOM 824 C C . ARG A 1 105 ? 14.017 5.932 -14.764 1.00 59.09 105 ARG A C 1
ATOM 826 O O . ARG A 1 105 ? 15.047 5.265 -14.770 1.00 59.09 105 ARG A O 1
ATOM 833 N N . ASN A 1 106 ? 12.912 5.545 -15.402 1.00 76.75 106 ASN A N 1
ATOM 834 C CA . ASN A 1 106 ? 12.704 4.213 -15.968 1.00 76.75 106 ASN A CA 1
ATOM 835 C C . ASN A 1 106 ? 12.462 4.257 -17.490 1.00 76.75 106 ASN A C 1
ATOM 837 O O . ASN A 1 106 ? 11.436 3.780 -17.985 1.00 76.75 106 ASN A O 1
ATOM 841 N N . VAL A 1 107 ? 13.399 4.866 -18.221 1.00 84.19 107 VAL A N 1
ATOM 842 C CA . VAL A 1 107 ? 13.440 4.875 -19.693 1.00 84.19 107 VAL A CA 1
ATOM 843 C C . VAL A 1 107 ? 14.532 3.920 -20.173 1.00 84.19 107 VAL A C 1
ATOM 845 O O . VAL A 1 107 ? 15.673 3.990 -19.716 1.00 84.19 107 VAL A O 1
ATOM 848 N N . TYR A 1 108 ? 14.186 3.044 -21.111 1.00 88.69 108 TYR A N 1
ATOM 849 C CA . TYR A 1 108 ? 15.066 2.029 -21.678 1.00 88.69 108 TYR A CA 1
ATOM 850 C C . TYR A 1 108 ? 15.215 2.240 -23.186 1.00 88.69 108 TYR A C 1
ATOM 852 O O . TYR A 1 108 ? 14.242 2.494 -23.902 1.00 88.69 108 TYR A O 1
ATOM 860 N N . HIS A 1 109 ? 16.450 2.134 -23.668 1.00 86.12 109 HIS A N 1
ATOM 861 C CA . HIS A 1 109 ? 16.822 2.446 -25.049 1.00 86.12 109 HIS A CA 1
ATOM 862 C C . HIS A 1 109 ? 17.201 1.185 -25.830 1.00 86.12 109 HIS A C 1
ATOM 864 O O . HIS A 1 109 ? 17.328 0.104 -25.255 1.00 86.12 109 HIS A O 1
ATOM 870 N N . GLN A 1 110 ? 17.411 1.340 -27.143 1.00 86.38 110 GLN A N 1
ATOM 871 C CA . GLN A 1 110 ? 17.791 0.251 -28.056 1.00 86.38 110 GLN A CA 1
ATOM 872 C C . GLN A 1 110 ? 16.834 -0.945 -27.960 1.00 86.38 110 GLN A C 1
ATOM 874 O O . GLN A 1 110 ? 17.240 -2.107 -27.880 1.00 86.38 110 GLN A O 1
ATOM 879 N N . VAL A 1 111 ? 15.538 -0.635 -27.936 1.00 91.19 111 VAL A N 1
ATOM 880 C CA . VAL A 1 111 ? 14.498 -1.648 -27.801 1.00 91.19 111 VAL A CA 1
ATOM 881 C C . VAL A 1 111 ? 14.489 -2.514 -29.053 1.00 91.19 111 VAL A C 1
ATOM 883 O O . VAL A 1 111 ? 14.408 -1.984 -30.157 1.00 91.19 111 VAL A O 1
ATOM 886 N N . SER A 1 112 ? 14.546 -3.833 -28.911 1.00 93.38 112 SER A N 1
ATOM 887 C CA . SER A 1 112 ? 14.400 -4.758 -30.039 1.00 93.38 112 SER A CA 1
ATOM 888 C C . SER A 1 112 ? 13.257 -5.726 -29.781 1.00 93.38 112 SER A C 1
ATOM 890 O O . SER A 1 112 ? 13.074 -6.201 -28.661 1.00 93.38 112 SER A O 1
ATOM 892 N N . VAL A 1 113 ? 12.469 -6.001 -30.818 1.00 93.56 113 VAL A N 1
ATOM 893 C CA . VAL A 1 113 ? 11.334 -6.925 -30.732 1.00 93.56 113 VAL A CA 1
ATOM 894 C C . VAL A 1 113 ? 11.816 -8.294 -31.179 1.00 93.56 113 VAL A C 1
ATOM 896 O O . VAL A 1 113 ? 12.093 -8.501 -32.356 1.00 93.56 113 VAL A O 1
ATOM 899 N N . LEU A 1 114 ? 11.941 -9.235 -30.248 1.00 92.19 114 LEU A N 1
ATOM 900 C CA . LEU A 1 114 ? 12.530 -10.542 -30.544 1.00 92.19 114 LEU A CA 1
ATOM 901 C C . LEU A 1 114 ? 11.517 -11.518 -31.145 1.00 92.19 114 LEU A C 1
ATOM 903 O O . LEU A 1 114 ? 11.862 -12.311 -32.015 1.00 92.19 114 LEU A O 1
ATOM 907 N N . GLY A 1 115 ? 10.264 -11.463 -30.696 1.00 90.56 115 GLY A N 1
ATOM 908 C CA . GLY A 1 115 ? 9.223 -12.381 -31.148 1.00 90.56 115 GLY A CA 1
ATOM 909 C C . GLY A 1 115 ? 8.051 -12.466 -30.182 1.00 90.56 115 GLY A C 1
ATOM 910 O O . GLY A 1 115 ? 7.942 -11.678 -29.244 1.00 90.56 115 GLY A O 1
ATOM 911 N N . VAL A 1 116 ? 7.175 -13.444 -30.411 1.00 87.81 116 VAL A N 1
ATOM 912 C CA . VAL A 1 116 ? 6.020 -13.728 -29.553 1.00 87.81 116 VAL A CA 1
ATOM 913 C C . VAL A 1 116 ? 6.277 -15.013 -28.777 1.00 87.81 116 VAL A C 1
ATOM 915 O O . VAL A 1 116 ? 6.657 -16.029 -29.352 1.00 87.81 116 VAL A O 1
ATOM 918 N N . CYS A 1 117 ? 6.043 -14.979 -27.470 1.00 83.94 117 CYS A N 1
ATOM 919 C CA . CYS A 1 117 ? 6.102 -16.145 -26.603 1.00 83.94 117 CYS A CA 1
ATOM 920 C C . CYS A 1 117 ? 4.712 -16.431 -26.029 1.00 83.94 117 CYS A C 1
ATOM 922 O O . CYS A 1 117 ? 3.990 -15.518 -25.625 1.00 83.94 117 CYS A O 1
ATOM 924 N N . LYS A 1 118 ? 4.326 -17.707 -25.985 1.00 75.56 118 LYS A N 1
ATOM 925 C CA . LYS A 1 118 ? 3.089 -18.147 -25.337 1.00 75.56 118 LYS A CA 1
ATOM 926 C C . LYS A 1 118 ? 3.384 -18.495 -23.882 1.00 75.56 118 LYS A C 1
ATOM 928 O O . LYS A 1 118 ? 4.195 -19.379 -23.619 1.00 75.56 118 LYS A O 1
ATOM 933 N N . GLN A 1 119 ? 2.701 -17.843 -22.946 1.00 67.06 119 GLN A N 1
ATOM 934 C CA . GLN A 1 119 ? 2.809 -18.186 -21.531 1.00 67.06 119 GLN A CA 1
ATOM 935 C C . GLN A 1 119 ? 1.938 -19.396 -21.171 1.00 67.06 119 GLN A C 1
ATOM 937 O O . GLN A 1 119 ? 0.957 -19.715 -21.852 1.00 67.06 119 GLN A O 1
ATOM 942 N N . GLN A 1 120 ? 2.265 -20.042 -20.047 1.00 61.41 120 GLN A N 1
ATOM 943 C CA . GLN A 1 120 ? 1.516 -21.183 -19.504 1.00 61.41 120 GLN A CA 1
ATOM 944 C C . GLN A 1 120 ? 0.028 -20.847 -19.264 1.00 61.41 120 GLN A C 1
ATOM 946 O O . GLN A 1 120 ? -0.839 -21.673 -19.539 1.00 61.41 120 GLN A O 1
ATOM 951 N N . ASN A 1 121 ? -0.286 -19.596 -18.902 1.00 56.91 121 ASN A N 1
ATOM 952 C CA . ASN A 1 121 ? -1.654 -19.094 -18.699 1.00 56.91 121 ASN A CA 1
ATOM 953 C C . ASN A 1 121 ? -2.385 -18.678 -19.996 1.00 56.91 121 ASN A C 1
ATOM 955 O O . ASN A 1 121 ? -3.297 -17.858 -19.956 1.00 56.91 121 ASN A O 1
ATOM 959 N N . ARG A 1 122 ? -1.997 -19.217 -21.162 1.00 56.47 122 ARG A N 1
ATOM 960 C CA . ARG A 1 122 ? -2.601 -18.956 -22.491 1.00 56.47 122 ARG A CA 1
ATOM 961 C C . ARG A 1 122 ? -2.531 -17.513 -23.012 1.00 56.47 122 ARG A C 1
ATOM 963 O O . ARG A 1 122 ? -2.935 -17.298 -24.152 1.00 56.47 122 ARG A O 1
ATOM 970 N N . MET A 1 123 ? -1.983 -16.557 -22.266 1.00 61.12 123 MET A N 1
ATOM 971 C CA . MET A 1 123 ? -1.700 -15.220 -22.794 1.00 61.12 123 MET A CA 1
ATOM 972 C C . MET A 1 123 ? -0.409 -15.231 -23.622 1.00 61.12 123 MET A C 1
ATOM 974 O O . MET A 1 123 ? 0.607 -15.791 -23.206 1.00 61.12 123 MET A O 1
ATOM 978 N N . ALA A 1 124 ? -0.457 -14.645 -24.817 1.00 77.00 124 ALA A N 1
ATOM 979 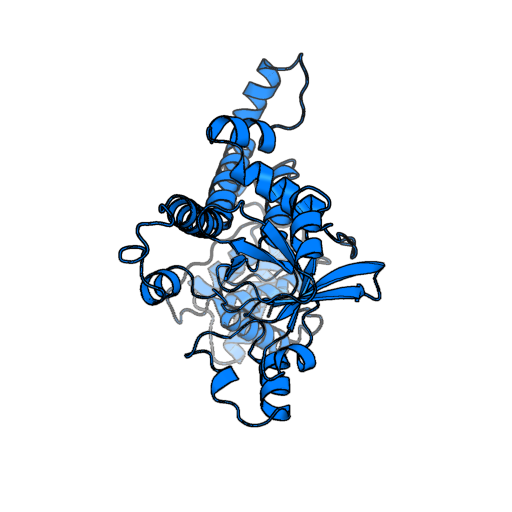C CA . ALA A 1 124 ? 0.723 -14.414 -25.642 1.00 77.00 124 ALA A CA 1
ATOM 980 C C . ALA A 1 124 ? 1.349 -13.065 -25.268 1.00 77.00 124 ALA A C 1
ATOM 982 O O . ALA A 1 124 ? 0.633 -12.093 -25.042 1.00 77.00 124 ALA A O 1
ATOM 983 N N . CYS A 1 125 ? 2.676 -13.001 -25.216 1.00 87.88 125 CYS A N 1
ATOM 984 C CA . CYS A 1 125 ? 3.413 -11.769 -24.965 1.00 87.88 125 CYS A CA 1
ATOM 985 C C . CYS A 1 125 ? 4.469 -11.537 -26.042 1.00 87.88 125 CYS A C 1
ATOM 987 O O . CYS A 1 125 ? 5.059 -12.482 -26.568 1.00 87.88 125 CYS A O 1
ATOM 989 N N . VAL A 1 126 ? 4.737 -10.274 -26.346 1.00 91.38 126 VAL A N 1
ATOM 990 C CA . VAL A 1 126 ? 5.846 -9.864 -27.203 1.00 91.38 126 VAL A CA 1
ATOM 991 C C . VAL A 1 126 ? 7.099 -9.738 -26.342 1.00 91.38 126 VAL A C 1
ATOM 993 O O . VAL A 1 126 ? 7.096 -9.021 -25.343 1.00 91.38 126 VAL A O 1
ATOM 996 N N . MET A 1 127 ? 8.167 -10.435 -26.721 1.00 94.56 127 MET A N 1
ATOM 997 C CA . MET A 1 127 ? 9.459 -10.362 -26.043 1.00 94.56 127 MET A CA 1
ATOM 998 C C . MET A 1 127 ? 10.242 -9.153 -26.548 1.00 94.56 127 MET A C 1
ATOM 1000 O O . MET A 1 127 ? 10.515 -9.036 -27.746 1.00 94.56 127 MET A O 1
ATOM 1004 N N . LEU A 1 128 ? 10.610 -8.273 -25.624 1.00 95.50 128 LEU A N 1
ATOM 1005 C CA . LEU A 1 128 ? 11.402 -7.078 -25.879 1.00 95.50 128 LEU A CA 1
ATOM 1006 C C . LEU A 1 128 ? 12.764 -7.211 -25.204 1.00 95.50 128 LEU A C 1
ATOM 1008 O O . LEU A 1 128 ? 12.829 -7.579 -24.032 1.00 95.50 128 LEU A O 1
ATOM 1012 N N . SER A 1 129 ? 13.829 -6.864 -25.922 1.00 95.88 129 SER A N 1
ATOM 1013 C CA . SER A 1 129 ? 15.156 -6.634 -25.346 1.00 95.88 129 SER A CA 1
ATOM 1014 C C . SER A 1 129 ? 15.457 -5.143 -25.301 1.00 95.88 129 SER A C 1
ATOM 1016 O O . SER A 1 129 ? 14.979 -4.398 -26.154 1.00 95.88 129 SER A O 1
ATOM 1018 N N . PHE A 1 130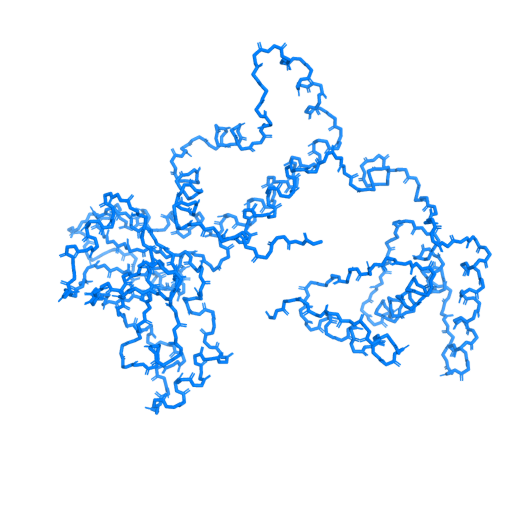 ? 16.258 -4.692 -24.341 1.00 94.19 130 PHE A N 1
ATOM 1019 C CA . PHE A 1 130 ? 16.608 -3.276 -24.201 1.00 94.19 130 PHE A CA 1
ATOM 1020 C C . PHE A 1 130 ? 17.937 -3.098 -23.463 1.00 94.19 130 PHE A C 1
ATOM 1022 O O . PHE A 1 130 ? 18.457 -4.028 -22.852 1.00 94.19 130 PHE A O 1
ATOM 1029 N N . VAL A 1 131 ? 18.483 -1.884 -23.506 1.00 90.94 131 VAL A N 1
ATOM 1030 C CA . VAL A 1 131 ? 19.675 -1.492 -22.746 1.00 90.94 131 VAL A CA 1
ATOM 1031 C C . VAL A 1 131 ? 19.260 -0.796 -21.452 1.00 90.94 131 VAL A C 1
ATOM 1033 O O . VAL A 1 131 ? 18.397 0.087 -21.450 1.00 90.94 131 VAL A O 1
ATOM 1036 N N . LEU A 1 132 ? 19.892 -1.188 -20.344 1.00 89.06 132 LEU A N 1
ATOM 1037 C CA . LEU A 1 132 ? 19.708 -0.542 -19.045 1.00 89.06 132 LEU A CA 1
ATOM 1038 C C . LEU A 1 132 ? 20.405 0.823 -19.005 1.00 89.06 132 LEU A C 1
ATOM 1040 O O . LEU A 1 132 ? 21.490 0.970 -19.573 1.00 89.06 132 LEU A O 1
ATOM 1044 N N . PRO A 1 133 ? 19.855 1.804 -18.267 1.00 85.69 133 PRO A N 1
ATOM 1045 C CA . PRO A 1 133 ? 20.537 3.071 -18.027 1.00 85.69 133 PRO A CA 1
ATOM 1046 C C . PRO A 1 133 ? 21.956 2.847 -17.474 1.00 85.69 133 PRO A C 1
ATOM 1048 O O . PRO A 1 133 ? 22.114 1.981 -16.612 1.00 85.69 133 PRO A O 1
ATOM 1051 N N . PRO A 1 134 ? 22.980 3.621 -17.886 1.00 82.25 134 PRO A N 1
ATOM 1052 C CA . PRO A 1 134 ? 24.375 3.379 -17.499 1.00 82.25 134 PRO A CA 1
ATOM 1053 C C . PRO A 1 134 ? 24.598 3.257 -15.985 1.00 82.25 134 PRO A C 1
ATOM 1055 O O . PRO A 1 134 ? 25.340 2.384 -15.543 1.00 82.25 134 PRO A O 1
ATOM 1058 N N . GLY A 1 135 ? 23.898 4.070 -15.184 1.00 82.56 135 GLY A N 1
ATOM 1059 C CA . GLY A 1 135 ? 23.979 4.059 -13.718 1.00 82.56 135 GLY A CA 1
ATOM 1060 C C . GLY A 1 135 ? 23.209 2.932 -13.017 1.00 82.56 135 GLY A C 1
ATOM 1061 O O . GLY A 1 135 ? 23.197 2.883 -11.787 1.00 82.56 135 GLY A O 1
ATOM 1062 N N . HIS A 1 136 ? 22.541 2.038 -13.751 1.00 87.50 136 HIS A N 1
ATOM 1063 C CA . HIS A 1 136 ? 21.764 0.954 -13.156 1.00 87.50 136 HIS A CA 1
ATOM 1064 C C . HIS A 1 136 ? 22.682 -0.076 -12.475 1.00 87.50 136 HIS A C 1
ATOM 1066 O O . HIS A 1 136 ? 23.638 -0.562 -13.076 1.00 87.50 136 HIS A O 1
ATOM 1072 N N . HIS A 1 137 ? 22.367 -0.466 -11.231 1.00 87.25 137 HIS A N 1
ATOM 1073 C CA . HIS A 1 137 ? 23.214 -1.346 -10.410 1.00 87.25 137 HIS A CA 1
ATOM 1074 C C . HIS A 1 137 ? 23.609 -2.649 -11.121 1.00 87.25 137 HIS A C 1
ATOM 1076 O O . HIS A 1 137 ? 24.763 -3.060 -11.050 1.00 87.25 137 HIS A O 1
ATOM 1082 N N . ALA A 1 138 ? 22.671 -3.271 -11.842 1.00 88.56 138 ALA A N 1
ATOM 1083 C CA . ALA A 1 138 ? 22.915 -4.514 -12.578 1.00 88.56 138 ALA A CA 1
ATOM 1084 C C . ALA A 1 138 ? 24.045 -4.424 -13.626 1.00 88.56 138 ALA A C 1
ATOM 1086 O O . ALA A 1 138 ? 24.632 -5.453 -13.951 1.00 88.56 138 ALA A O 1
ATOM 1087 N N . ASN A 1 139 ? 24.386 -3.226 -14.122 1.00 89.19 139 ASN A N 1
ATOM 1088 C CA . ASN A 1 139 ? 25.503 -3.041 -15.058 1.00 89.19 139 ASN A CA 1
ATOM 1089 C C . ASN A 1 139 ? 26.872 -3.244 -14.397 1.00 89.19 139 ASN A C 1
ATOM 1091 O O . ASN A 1 139 ? 27.840 -3.516 -15.095 1.00 89.19 139 ASN A O 1
ATOM 1095 N N . ARG A 1 140 ? 26.957 -3.102 -13.067 1.00 91.06 140 ARG A N 1
ATOM 1096 C CA . ARG A 1 140 ? 28.196 -3.285 -12.291 1.00 91.06 140 ARG A CA 1
ATOM 1097 C C . ARG A 1 140 ? 28.453 -4.737 -11.893 1.00 91.06 140 ARG A C 1
ATOM 1099 O O . ARG A 1 140 ? 29.498 -5.027 -11.330 1.00 91.06 140 ARG A O 1
ATOM 1106 N N . LEU A 1 141 ? 27.486 -5.619 -12.123 1.00 92.12 141 LEU A N 1
ATOM 1107 C CA . LEU A 1 141 ? 27.611 -7.039 -11.821 1.00 92.12 141 LEU A CA 1
ATOM 1108 C C . LEU A 1 141 ? 28.257 -7.737 -13.017 1.00 92.12 141 LEU A C 1
ATOM 1110 O O . LEU A 1 141 ? 27.808 -7.556 -14.151 1.00 92.12 141 LEU A O 1
ATOM 1114 N N . GLU A 1 142 ? 29.295 -8.529 -12.770 1.00 88.69 142 GLU A N 1
ATOM 1115 C CA . GLU A 1 142 ? 30.088 -9.150 -13.836 1.00 88.69 142 GLU A CA 1
ATOM 1116 C C . GLU A 1 142 ? 29.557 -10.537 -14.194 1.00 88.69 142 GLU A C 1
ATOM 1118 O O . GLU A 1 142 ? 29.438 -10.879 -15.373 1.00 88.69 142 GLU A O 1
ATOM 1123 N N . THR A 1 143 ? 29.169 -11.332 -13.192 1.00 92.25 143 THR A N 1
ATOM 1124 C CA . THR A 1 143 ? 28.726 -12.705 -13.436 1.00 92.25 143 THR A CA 1
ATOM 1125 C C . THR A 1 143 ? 27.219 -12.792 -13.678 1.00 92.25 143 THR A C 1
ATOM 1127 O O . THR A 1 143 ? 26.406 -12.081 -13.081 1.00 92.25 143 THR A O 1
ATOM 1130 N N . ARG A 1 144 ? 26.814 -13.740 -14.533 1.00 91.06 144 ARG A N 1
ATOM 1131 C CA . ARG A 1 144 ? 25.393 -14.039 -14.778 1.00 91.06 144 ARG A CA 1
ATOM 1132 C C . ARG A 1 144 ? 24.666 -14.428 -13.486 1.00 91.06 144 ARG A C 1
ATOM 1134 O O . ARG A 1 144 ? 23.547 -13.985 -13.265 1.00 91.06 144 ARG A O 1
ATOM 1141 N N . LYS A 1 145 ? 25.310 -15.210 -12.616 1.00 92.69 145 LYS A N 1
ATOM 1142 C CA . LYS A 1 145 ? 24.719 -15.685 -11.357 1.00 92.69 145 LYS A CA 1
ATOM 1143 C C . LYS A 1 145 ? 24.408 -14.536 -10.390 1.00 92.69 145 LYS A C 1
ATOM 1145 O O . LYS A 1 145 ? 23.317 -14.501 -9.833 1.00 92.69 145 LYS A O 1
ATOM 1150 N N . GLU A 1 146 ? 25.324 -13.579 -10.235 1.00 93.62 146 GLU A N 1
ATOM 1151 C CA . GLU A 1 146 ? 25.094 -12.382 -9.411 1.00 93.62 146 GLU A CA 1
ATOM 1152 C C . GLU A 1 146 ? 23.968 -11.514 -9.977 1.00 93.62 146 GLU A C 1
ATOM 1154 O O . GLU A 1 146 ? 23.140 -11.005 -9.223 1.00 93.62 146 GLU A O 1
ATOM 1159 N N . LYS A 1 147 ? 23.899 -11.368 -11.309 1.00 93.19 147 LYS A N 1
ATOM 1160 C CA . LYS A 1 147 ? 22.793 -10.660 -11.968 1.00 93.19 147 LYS A CA 1
ATOM 1161 C C . LYS A 1 147 ? 21.454 -11.343 -11.711 1.00 93.19 147 LYS A C 1
ATOM 1163 O O . LYS A 1 147 ? 20.490 -10.659 -11.377 1.00 93.19 147 LYS A O 1
ATOM 1168 N N . GLU A 1 148 ? 21.388 -12.667 -11.844 1.00 94.81 148 GLU A N 1
ATOM 1169 C CA . GLU A 1 148 ? 20.173 -13.443 -11.566 1.00 94.81 148 GLU A CA 1
ATOM 1170 C C . GLU A 1 148 ? 19.705 -13.244 -10.117 1.00 94.81 148 GLU A C 1
ATOM 1172 O O . GLU A 1 148 ? 18.538 -12.921 -9.889 1.00 94.81 148 GLU A O 1
ATOM 1177 N N . GLU A 1 149 ? 20.616 -13.342 -9.145 1.00 94.00 149 GLU A N 1
ATOM 1178 C CA . GLU A 1 149 ? 20.306 -13.118 -7.729 1.00 94.00 149 GLU A CA 1
ATOM 1179 C C . GLU A 1 149 ? 19.859 -11.675 -7.447 1.00 94.00 149 GLU A C 1
ATOM 1181 O O . GLU A 1 149 ? 18.883 -11.444 -6.726 1.00 94.00 149 GLU A O 1
ATOM 1186 N N . PHE A 1 150 ? 20.517 -10.691 -8.065 1.00 94.38 150 PHE A N 1
ATOM 1187 C CA . PHE A 1 150 ? 20.102 -9.295 -7.982 1.00 94.38 150 PHE A CA 1
ATOM 1188 C C . PHE A 1 150 ? 18.674 -9.103 -8.503 1.00 94.38 150 PHE A C 1
ATOM 1190 O O . PHE A 1 150 ? 17.867 -8.450 -7.839 1.00 94.38 150 PHE A O 1
ATOM 1197 N N . TRP A 1 151 ? 18.331 -9.660 -9.667 1.00 94.31 151 TRP A N 1
ATOM 1198 C CA . TRP A 1 151 ? 17.006 -9.487 -10.269 1.00 94.31 151 TRP A CA 1
ATOM 1199 C C . TRP A 1 151 ? 15.877 -10.172 -9.500 1.00 94.31 151 TRP A C 1
ATOM 1201 O O . TRP A 1 151 ? 14.730 -9.710 -9.582 1.00 94.31 151 TRP A O 1
ATOM 1211 N N . ASP A 1 152 ? 16.210 -11.225 -8.756 1.00 91.00 152 ASP A N 1
ATOM 1212 C CA . ASP A 1 152 ? 15.303 -11.951 -7.873 1.00 91.00 152 ASP A CA 1
ATOM 1213 C C . ASP A 1 152 ? 15.031 -11.194 -6.559 1.00 91.00 152 ASP A C 1
ATOM 1215 O O . ASP A 1 152 ? 13.875 -11.037 -6.144 1.00 91.00 152 ASP A O 1
ATOM 1219 N N . LYS A 1 153 ? 16.082 -10.656 -5.926 1.00 87.25 153 LYS A N 1
ATOM 1220 C CA . LYS A 1 153 ? 15.994 -10.061 -4.580 1.00 87.25 153 LYS A CA 1
ATOM 1221 C C . LYS A 1 153 ? 15.846 -8.542 -4.566 1.00 87.25 153 LYS A C 1
ATOM 1223 O O . LYS A 1 153 ? 15.043 -8.016 -3.802 1.00 87.25 153 LYS A O 1
ATOM 1228 N N . HIS A 1 154 ? 16.590 -7.828 -5.407 1.00 87.75 154 HIS A N 1
ATOM 1229 C CA . HIS A 1 154 ? 16.761 -6.371 -5.302 1.00 87.75 154 HIS A CA 1
ATOM 1230 C C . HIS A 1 154 ? 16.222 -5.594 -6.509 1.00 87.75 154 HIS A C 1
ATOM 1232 O O . HIS A 1 154 ? 15.779 -4.458 -6.374 1.00 87.75 154 HIS A O 1
ATOM 1238 N N . GLY A 1 155 ? 16.202 -6.199 -7.696 1.00 85.81 155 GLY A N 1
ATOM 1239 C CA . GLY A 1 155 ? 15.808 -5.532 -8.936 1.00 85.81 155 GLY A CA 1
ATOM 1240 C C . GLY A 1 155 ? 14.298 -5.434 -9.175 1.00 85.81 155 GLY A C 1
ATOM 1241 O O . GLY A 1 155 ? 13.898 -5.032 -10.265 1.00 85.81 155 GLY A O 1
ATOM 1242 N N . ARG A 1 156 ? 13.450 -5.822 -8.210 1.00 84.19 156 ARG A N 1
ATOM 1243 C CA . ARG A 1 156 ? 11.988 -5.974 -8.384 1.00 84.19 156 ARG A CA 1
ATOM 1244 C C . ARG A 1 156 ? 11.268 -4.699 -8.839 1.00 84.19 156 ARG A C 1
ATOM 1246 O O . ARG A 1 156 ? 10.240 -4.807 -9.492 1.00 84.19 156 ARG A O 1
ATOM 1253 N N . GLY A 1 157 ? 11.809 -3.517 -8.541 1.00 83.50 157 GLY A N 1
ATOM 1254 C CA . GLY A 1 157 ? 11.231 -2.232 -8.963 1.00 83.50 157 GLY A CA 1
ATOM 1255 C C . GLY A 1 157 ? 11.402 -1.897 -10.453 1.00 83.50 157 GLY A C 1
ATOM 1256 O O . GLY A 1 157 ? 10.685 -1.038 -10.970 1.00 83.50 157 GLY A O 1
ATOM 1257 N N . THR A 1 158 ? 12.316 -2.575 -11.151 1.00 88.75 158 THR A N 1
ATOM 1258 C CA . THR A 1 158 ? 12.567 -2.383 -12.586 1.00 88.75 158 THR A CA 1
ATOM 1259 C C . THR A 1 158 ? 11.666 -3.315 -13.389 1.00 88.75 158 THR A C 1
ATOM 1261 O O . THR A 1 158 ? 11.808 -4.543 -13.313 1.00 88.75 158 THR A O 1
ATOM 1264 N N . LEU A 1 159 ? 10.759 -2.715 -14.162 1.00 89.81 159 LEU A N 1
ATOM 1265 C CA . LEU A 1 159 ? 9.752 -3.376 -14.993 1.00 89.81 159 LEU A CA 1
ATOM 1266 C C . LEU A 1 159 ? 9.057 -4.537 -14.260 1.00 89.81 159 LEU A C 1
ATOM 1268 O O . LEU A 1 159 ? 9.121 -5.670 -14.741 1.00 89.81 159 LEU A O 1
ATOM 1272 N N . PRO A 1 160 ? 8.445 -4.303 -13.078 1.00 87.88 160 PRO A N 1
ATOM 1273 C CA . PRO A 1 160 ? 7.759 -5.359 -12.344 1.00 87.88 160 PRO A CA 1
ATOM 1274 C C . PRO A 1 160 ? 6.634 -5.968 -13.181 1.00 87.88 160 PRO A C 1
ATOM 1276 O O . PRO A 1 160 ? 6.104 -5.338 -14.098 1.00 87.88 160 PRO A O 1
ATOM 1279 N N . LEU A 1 161 ? 6.228 -7.190 -12.830 1.00 85.19 161 LEU A N 1
ATOM 1280 C CA . LEU A 1 161 ? 4.992 -7.761 -13.363 1.00 85.19 161 LEU A CA 1
ATOM 1281 C C . LEU A 1 161 ? 3.833 -6.787 -13.132 1.00 85.19 161 LEU A C 1
ATOM 1283 O O . LEU A 1 161 ? 3.750 -6.152 -12.083 1.00 85.19 161 LEU A O 1
ATOM 1287 N N . ASN A 1 162 ? 2.949 -6.689 -14.121 1.00 79.75 162 ASN A N 1
ATOM 1288 C CA . ASN A 1 162 ? 1.826 -5.758 -14.186 1.00 79.75 162 ASN A CA 1
ATOM 1289 C C . ASN A 1 162 ? 2.185 -4.270 -14.313 1.00 79.75 162 ASN A C 1
ATOM 1291 O O . ASN A 1 162 ? 1.279 -3.433 -14.314 1.00 79.75 162 ASN A O 1
ATOM 1295 N N . ALA A 1 163 ? 3.465 -3.920 -14.474 1.00 82.12 163 ALA A N 1
ATOM 1296 C CA . ALA A 1 163 ? 3.833 -2.549 -14.793 1.00 82.12 163 ALA A CA 1
ATOM 1297 C C . ALA A 1 163 ? 3.200 -2.121 -16.121 1.00 82.12 163 ALA A C 1
ATOM 1299 O O . ALA A 1 163 ? 3.257 -2.850 -17.119 1.00 82.12 163 ALA A O 1
ATOM 1300 N N . LEU A 1 164 ? 2.638 -0.913 -16.134 1.00 80.38 164 LEU A N 1
ATOM 1301 C CA . LEU A 1 164 ? 2.251 -0.249 -17.366 1.00 80.38 164 LEU A CA 1
ATOM 1302 C C . LEU A 1 164 ? 3.516 0.277 -18.037 1.00 80.38 164 LEU A C 1
ATOM 1304 O O . LEU A 1 164 ? 4.274 1.050 -17.444 1.00 80.38 164 LEU A O 1
ATOM 1308 N N . VAL A 1 165 ? 3.706 -0.112 -19.290 1.00 85.19 165 VAL A N 1
ATOM 1309 C CA . VAL A 1 165 ? 4.805 0.349 -20.128 1.00 85.19 165 VAL A CA 1
ATOM 1310 C C . VAL A 1 165 ? 4.280 0.987 -21.403 1.00 85.19 165 VAL A C 1
ATOM 1312 O O . VAL A 1 165 ? 3.166 0.708 -21.846 1.00 85.19 165 VAL A O 1
ATOM 1315 N N . CYS A 1 166 ? 5.100 1.836 -22.004 1.00 83.94 166 CYS A N 1
ATOM 1316 C CA . CYS A 1 166 ? 4.809 2.471 -23.275 1.00 83.94 166 CYS A CA 1
ATOM 1317 C C . CYS A 1 166 ? 6.029 2.405 -24.191 1.00 83.94 166 CYS A C 1
ATOM 1319 O O . CYS A 1 166 ? 7.137 2.737 -23.769 1.00 83.94 166 CYS A O 1
ATOM 1321 N N . LEU A 1 167 ? 5.826 2.016 -25.450 1.00 84.56 167 LEU A N 1
ATOM 1322 C CA . LEU A 1 167 ? 6.786 2.278 -26.518 1.00 84.56 167 LEU A CA 1
ATOM 1323 C C . LEU 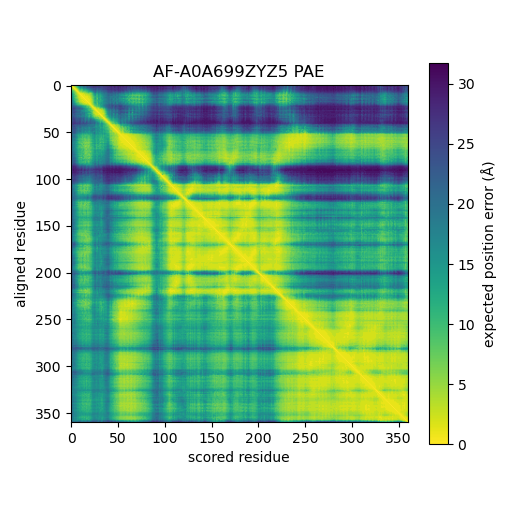A 1 167 ? 6.482 3.649 -27.116 1.00 84.56 167 LEU A C 1
ATOM 1325 O O . LEU A 1 167 ? 5.358 3.901 -27.553 1.00 84.56 167 LEU A O 1
ATOM 1329 N N . ALA A 1 168 ? 7.482 4.524 -27.135 1.00 79.56 168 ALA A N 1
ATOM 1330 C CA . ALA A 1 168 ? 7.344 5.894 -27.613 1.00 79.56 168 ALA A CA 1
ATOM 1331 C C . ALA A 1 168 ? 8.471 6.245 -28.597 1.00 79.56 168 ALA A C 1
ATOM 1333 O O . ALA A 1 168 ? 9.618 5.839 -28.406 1.00 79.56 168 ALA A O 1
ATOM 1334 N N . ALA A 1 169 ? 8.144 7.010 -29.639 1.00 76.19 169 ALA A N 1
ATOM 1335 C CA . ALA A 1 169 ? 9.086 7.679 -30.541 1.00 76.19 169 ALA A CA 1
ATOM 1336 C C . ALA A 1 169 ? 8.509 9.032 -30.987 1.00 76.19 169 ALA A C 1
ATOM 1338 O O . ALA A 1 169 ? 7.282 9.156 -31.036 1.00 76.19 169 ALA A O 1
ATOM 1339 N N . PRO A 1 170 ? 9.352 10.017 -31.351 1.00 67.69 170 PRO A N 1
ATOM 1340 C CA . PRO A 1 170 ? 8.877 11.283 -31.903 1.00 67.69 170 PRO A CA 1
ATOM 1341 C C . PRO A 1 170 ? 8.079 11.045 -33.189 1.00 67.69 170 PRO A C 1
ATOM 1343 O O . PRO A 1 170 ? 8.524 10.284 -34.051 1.00 67.69 170 PRO A O 1
ATOM 1346 N N . GLY A 1 171 ? 6.906 11.672 -33.308 1.00 66.75 171 GLY A N 1
ATOM 1347 C CA . GLY A 1 171 ? 6.015 11.537 -34.470 1.00 66.75 171 GLY A CA 1
ATOM 1348 C C . GLY A 1 171 ? 5.235 10.217 -34.596 1.00 66.75 171 GLY A C 1
ATOM 1349 O O . GLY A 1 171 ? 4.369 10.123 -35.462 1.00 66.75 171 GLY A O 1
ATOM 1350 N N . ASP A 1 172 ? 5.482 9.221 -33.740 1.00 72.56 172 ASP A N 1
ATOM 1351 C CA . ASP A 1 172 ? 4.745 7.949 -33.733 1.00 72.56 172 ASP A CA 1
ATOM 1352 C C . ASP A 1 172 ? 3.682 7.927 -32.624 1.00 72.56 172 ASP A C 1
ATOM 1354 O O . ASP A 1 172 ? 3.917 8.514 -31.569 1.00 72.56 172 ASP A O 1
ATOM 1358 N N . PRO A 1 173 ? 2.556 7.201 -32.774 1.00 72.75 173 PRO A N 1
ATOM 1359 C CA . PRO A 1 173 ? 1.586 7.026 -31.690 1.00 72.75 173 PRO A CA 1
ATOM 1360 C C . PRO A 1 173 ? 2.191 6.278 -30.487 1.00 72.75 173 PRO A C 1
ATOM 1362 O O . PRO A 1 173 ? 3.037 5.394 -30.651 1.00 72.75 173 PRO A O 1
ATOM 1365 N N . LEU A 1 174 ? 1.730 6.608 -29.270 1.00 76.56 174 LEU A N 1
ATOM 1366 C CA . LEU A 1 174 ? 2.099 5.872 -28.051 1.00 76.56 174 LEU A CA 1
ATOM 1367 C C . LEU A 1 174 ? 1.510 4.461 -28.096 1.00 76.56 174 LEU A C 1
ATOM 1369 O O . LEU A 1 174 ? 0.315 4.286 -28.337 1.00 76.56 174 LEU A O 1
ATOM 1373 N N . LEU A 1 175 ? 2.340 3.456 -27.823 1.00 79.19 175 LEU A N 1
ATOM 1374 C CA . LEU A 1 175 ? 1.912 2.060 -27.783 1.00 79.19 175 LEU A CA 1
ATOM 1375 C C . LEU A 1 175 ? 2.029 1.519 -26.363 1.00 79.19 175 LEU A C 1
ATOM 1377 O O . LEU A 1 175 ? 3.124 1.205 -25.892 1.00 79.19 175 LEU A O 1
ATOM 1381 N N . PHE A 1 176 ? 0.887 1.400 -25.690 1.00 80.62 176 PHE A N 1
ATOM 1382 C CA . PHE A 1 176 ? 0.810 0.906 -24.320 1.00 80.62 176 PHE A CA 1
ATOM 1383 C C . PHE A 1 176 ? 0.773 -0.616 -24.253 1.00 80.62 176 PHE A C 1
ATOM 1385 O O . PHE A 1 176 ? 0.123 -1.286 -25.056 1.00 80.62 176 PHE A O 1
ATOM 1392 N N . GLY A 1 177 ? 1.438 -1.152 -23.237 1.00 81.00 177 GLY A N 1
ATOM 1393 C CA . GLY A 1 177 ? 1.402 -2.564 -22.906 1.00 81.00 177 GLY A CA 1
ATOM 1394 C C . GLY A 1 177 ? 1.574 -2.799 -21.412 1.00 81.00 177 GLY A C 1
ATOM 1395 O O . GLY A 1 177 ? 1.877 -1.891 -20.636 1.00 81.00 177 GLY A O 1
ATOM 1396 N N . THR A 1 178 ? 1.380 -4.044 -21.003 1.00 83.50 178 THR A N 1
ATOM 1397 C CA . THR A 1 178 ? 1.556 -4.484 -19.618 1.00 83.50 178 THR A CA 1
ATOM 1398 C C . THR A 1 178 ? 2.639 -5.548 -19.555 1.00 83.50 178 THR A C 1
ATOM 1400 O O . THR A 1 178 ? 2.647 -6.477 -20.364 1.00 83.50 178 THR A O 1
ATOM 1403 N N . VAL A 1 179 ? 3.556 -5.434 -18.594 1.00 87.56 179 VAL A N 1
ATOM 1404 C CA . VAL A 1 179 ? 4.564 -6.471 -18.345 1.00 87.56 179 VAL A CA 1
ATOM 1405 C C . VAL A 1 179 ? 3.873 -7.717 -17.799 1.00 87.56 179 VAL A C 1
ATOM 1407 O O . VAL A 1 179 ? 3.332 -7.701 -16.697 1.00 87.56 179 VAL A O 1
ATOM 1410 N N . VAL A 1 180 ? 3.900 -8.808 -18.560 1.00 86.62 180 VAL A N 1
ATOM 1411 C CA . VAL A 1 180 ? 3.272 -10.088 -18.185 1.00 86.62 180 VAL A CA 1
ATOM 1412 C C . VAL A 1 180 ? 4.296 -11.197 -17.961 1.00 86.62 180 VAL A C 1
ATOM 1414 O O . VAL A 1 180 ? 3.978 -12.215 -17.348 1.00 86.62 180 VAL A O 1
ATOM 1417 N N . ARG A 1 181 ? 5.542 -11.004 -18.411 1.00 90.56 181 ARG A N 1
ATOM 1418 C CA . ARG A 1 181 ? 6.658 -11.924 -18.176 1.00 90.56 181 ARG A CA 1
ATOM 1419 C C . ARG A 1 181 ? 7.902 -11.158 -17.758 1.00 90.56 181 ARG A C 1
ATOM 1421 O O . ARG A 1 181 ? 8.331 -10.251 -18.466 1.00 90.56 181 ARG A O 1
ATOM 1428 N N . ARG A 1 182 ? 8.489 -11.558 -16.635 1.00 91.88 182 ARG A N 1
ATOM 1429 C CA . ARG A 1 182 ? 9.731 -10.989 -16.112 1.00 91.88 182 ARG A CA 1
ATOM 1430 C C . ARG A 1 182 ? 10.459 -12.052 -15.297 1.00 91.88 182 ARG A C 1
ATOM 1432 O O . ARG A 1 182 ? 10.179 -12.220 -14.112 1.00 91.88 182 ARG A O 1
ATOM 1439 N N . GLU A 1 183 ? 11.373 -12.776 -15.929 1.00 92.50 183 GLU A N 1
ATOM 1440 C CA . GLU A 1 183 ? 12.140 -13.837 -15.272 1.00 92.50 183 GLU A CA 1
ATOM 1441 C C . GLU A 1 183 ? 13.546 -13.343 -14.896 1.00 92.50 183 GLU A C 1
ATOM 1443 O O . GLU A 1 183 ? 14.210 -12.730 -15.733 1.00 92.50 183 GLU A O 1
ATOM 1448 N N . PRO A 1 184 ? 14.060 -13.623 -13.680 1.00 94.19 184 PRO A N 1
ATOM 1449 C CA . PRO A 1 184 ? 15.403 -13.188 -13.283 1.00 94.19 184 PRO A CA 1
ATOM 1450 C C . PRO A 1 184 ? 16.509 -13.631 -14.251 1.00 94.19 184 PRO A C 1
ATOM 1452 O O . PRO A 1 184 ? 17.421 -12.858 -14.530 1.00 94.19 184 PRO A O 1
ATOM 1455 N N . LYS A 1 185 ? 16.389 -14.839 -14.820 1.00 94.19 185 LYS A N 1
ATOM 1456 C CA . LYS A 1 185 ? 17.322 -15.389 -15.819 1.00 94.19 185 LYS A CA 1
ATOM 1457 C C . LYS A 1 185 ? 17.342 -14.592 -17.118 1.00 94.19 185 LYS A C 1
ATOM 1459 O O . LYS A 1 185 ? 18.409 -14.342 -17.660 1.00 94.19 185 LYS A O 1
ATOM 1464 N N . GLU A 1 186 ? 16.167 -14.190 -17.587 1.00 94.44 186 GLU A N 1
ATOM 1465 C CA . GLU A 1 186 ? 15.979 -13.389 -18.799 1.00 94.44 186 GLU A CA 1
ATOM 1466 C C . GLU A 1 186 ? 16.443 -11.941 -18.595 1.00 94.44 186 GLU A C 1
ATOM 1468 O O . GLU A 1 186 ? 17.036 -11.332 -19.483 1.00 94.44 186 GLU A O 1
ATOM 1473 N N . MET A 1 187 ? 16.234 -11.398 -17.395 1.00 94.94 187 MET A N 1
ATOM 1474 C CA . MET A 1 187 ? 16.723 -10.072 -17.014 1.00 94.94 187 MET A CA 1
ATOM 1475 C C . MET A 1 187 ? 18.250 -10.038 -16.823 1.00 94.94 187 MET A C 1
ATOM 1477 O O . MET A 1 187 ? 18.860 -8.976 -16.947 1.00 94.94 187 MET A O 1
ATOM 1481 N N . ALA A 1 188 ? 18.877 -11.175 -16.504 1.00 95.06 188 ALA A N 1
ATOM 1482 C CA . ALA A 1 188 ? 20.320 -11.302 -16.283 1.00 95.06 188 ALA A CA 1
ATOM 1483 C C . ALA A 1 188 ? 21.152 -11.444 -17.568 1.00 95.06 188 ALA A C 1
ATOM 1485 O O . ALA A 1 188 ? 22.385 -11.419 -17.494 1.00 95.06 188 ALA A O 1
ATOM 1486 N N . GLU A 1 189 ? 20.503 -11.597 -18.723 1.00 94.00 189 GLU A N 1
ATOM 1487 C CA . GLU A 1 189 ? 21.172 -11.631 -20.023 1.00 94.00 189 GLU A CA 1
ATOM 1488 C C . GLU A 1 189 ? 21.933 -10.324 -20.313 1.00 94.00 189 GLU A C 1
ATOM 1490 O O . GLU A 1 189 ? 21.713 -9.287 -19.682 1.00 94.00 189 GLU A O 1
ATOM 1495 N N . ALA A 1 190 ? 22.850 -10.363 -21.289 1.00 89.12 190 ALA A N 1
ATOM 1496 C CA . ALA A 1 190 ? 23.639 -9.189 -21.683 1.00 89.12 190 ALA A CA 1
ATOM 1497 C C . ALA A 1 190 ? 22.752 -7.991 -22.070 1.00 89.12 190 ALA A C 1
ATOM 1499 O O . ALA A 1 190 ? 23.058 -6.852 -21.719 1.00 89.12 190 ALA A O 1
ATOM 1500 N N . LEU A 1 191 ? 21.634 -8.274 -22.743 1.00 92.25 191 LEU A N 1
ATOM 1501 C CA . LEU A 1 191 ? 20.512 -7.361 -22.920 1.00 92.25 191 LEU A CA 1
ATOM 1502 C C . LEU A 1 191 ? 19.300 -7.968 -22.202 1.00 92.25 191 LEU A C 1
ATOM 1504 O O . LEU A 1 191 ? 18.836 -9.025 -22.638 1.00 92.25 191 LEU A O 1
ATOM 1508 N N . PRO A 1 192 ? 18.791 -7.343 -21.125 1.00 95.19 192 PRO A N 1
ATOM 1509 C CA . PRO A 1 192 ? 17.633 -7.850 -20.401 1.00 95.19 192 PRO A CA 1
ATOM 1510 C C . PRO A 1 192 ? 16.416 -8.034 -21.299 1.00 95.19 192 PRO A C 1
ATOM 1512 O O . PRO A 1 192 ? 16.160 -7.218 -22.191 1.00 95.19 192 PRO A O 1
ATOM 1515 N N . LEU A 1 193 ? 15.650 -9.088 -21.021 1.00 95.25 193 LEU A N 1
ATOM 1516 C CA . LEU A 1 193 ? 14.437 -9.429 -21.754 1.00 95.25 193 LEU A CA 1
ATOM 1517 C C . LEU A 1 193 ? 13.199 -9.312 -20.865 1.00 95.25 193 LEU A C 1
ATOM 1519 O O . LEU A 1 193 ? 13.190 -9.762 -19.720 1.00 95.25 193 LEU A O 1
ATOM 1523 N N . VAL A 1 194 ? 12.127 -8.750 -21.422 1.00 94.88 194 VAL A N 1
ATOM 1524 C CA . VAL A 1 194 ? 10.817 -8.649 -20.768 1.00 94.88 194 VAL A CA 1
ATOM 1525 C C . VAL A 1 194 ? 9.708 -9.023 -21.749 1.00 94.88 194 VAL A C 1
ATOM 1527 O O . VAL A 1 194 ? 9.762 -8.670 -22.927 1.00 94.88 194 VAL A O 1
ATOM 1530 N N . GLY A 1 195 ? 8.691 -9.743 -21.278 1.00 93.12 195 GLY A N 1
ATOM 1531 C CA . GLY A 1 195 ? 7.501 -10.050 -22.069 1.00 93.12 195 GLY A CA 1
ATOM 1532 C C . GLY A 1 195 ? 6.381 -9.061 -21.778 1.00 93.12 195 GLY A C 1
ATOM 1533 O O . GLY A 1 195 ? 5.907 -8.958 -20.643 1.00 93.12 195 GLY A O 1
ATOM 1534 N N . VAL A 1 196 ? 5.931 -8.364 -22.817 1.00 90.06 196 VAL A N 1
ATOM 1535 C CA . VAL A 1 196 ? 4.886 -7.341 -22.742 1.00 90.06 196 VAL A CA 1
ATOM 1536 C C . VAL A 1 196 ? 3.670 -7.790 -23.537 1.00 90.06 196 VAL A C 1
ATOM 1538 O O . VAL A 1 196 ? 3.779 -8.213 -24.687 1.00 90.06 196 VAL A O 1
ATOM 1541 N N . SER A 1 197 ? 2.494 -7.694 -22.928 1.00 86.44 197 SER A N 1
ATOM 1542 C CA . SER A 1 197 ? 1.229 -7.845 -23.636 1.00 86.44 197 SER A CA 1
ATOM 1543 C C . SER A 1 197 ? 0.750 -6.478 -24.102 1.00 86.44 197 SER A C 1
ATOM 1545 O O . SER A 1 197 ? 0.554 -5.582 -23.283 1.00 86.44 197 SER A O 1
ATOM 1547 N N . PHE A 1 198 ? 0.529 -6.338 -25.404 1.00 79.94 198 PHE A N 1
ATOM 1548 C CA . PHE A 1 198 ? -0.120 -5.172 -26.002 1.00 79.94 198 PHE A CA 1
ATOM 1549 C C . PHE A 1 198 ? -1.600 -5.489 -26.247 1.00 79.94 198 PHE A C 1
ATOM 1551 O O . PHE A 1 198 ? -1.955 -6.654 -26.444 1.00 79.94 198 PHE A O 1
ATOM 1558 N N . GLU A 1 199 ? -2.472 -4.482 -26.213 1.00 67.50 199 GLU A N 1
ATOM 1559 C CA . GLU A 1 199 ? -3.887 -4.681 -26.542 1.00 67.50 199 GLU A CA 1
ATOM 1560 C C . GLU A 1 199 ? -4.065 -4.983 -28.040 1.00 67.50 199 GLU A C 1
ATOM 1562 O O . GLU A 1 199 ? -3.361 -4.439 -28.897 1.00 67.50 199 GLU A O 1
ATOM 1567 N N . ALA A 1 200 ? -5.009 -5.873 -28.355 1.00 59.75 200 ALA A N 1
ATOM 1568 C CA . ALA A 1 200 ? -5.371 -6.199 -29.728 1.00 59.75 200 ALA A CA 1
ATOM 1569 C C . ALA A 1 200 ? -5.962 -4.968 -30.440 1.00 59.75 200 ALA A C 1
ATOM 1571 O O . ALA A 1 200 ? -6.901 -4.348 -29.948 1.00 59.75 200 ALA A O 1
ATOM 1572 N N . GLY A 1 201 ? -5.413 -4.619 -31.606 1.00 63.44 201 GLY A N 1
ATOM 1573 C CA . GLY A 1 201 ? -5.801 -3.441 -32.385 1.00 63.44 201 GLY A CA 1
ATOM 1574 C C . GLY A 1 201 ? -4.607 -2.816 -33.110 1.00 63.44 201 GLY A C 1
ATOM 1575 O O . GLY A 1 201 ? -3.577 -3.467 -33.301 1.00 63.44 201 GLY A O 1
ATOM 1576 N N . ARG A 1 202 ? -4.721 -1.524 -33.467 1.00 56.22 202 ARG A N 1
ATOM 1577 C CA . ARG A 1 202 ? -3.724 -0.794 -34.283 1.00 56.22 202 ARG A CA 1
ATOM 1578 C C . ARG A 1 202 ? -2.304 -0.807 -33.701 1.00 56.22 202 ARG A C 1
ATOM 1580 O O . ARG A 1 202 ? -1.359 -0.596 -34.453 1.00 56.22 202 ARG A O 1
ATOM 1587 N N . GLY A 1 203 ? -2.143 -1.035 -32.396 1.00 66.62 203 GLY A N 1
ATOM 1588 C CA . GLY A 1 203 ? -0.840 -1.073 -31.734 1.00 66.62 203 GLY A CA 1
ATOM 1589 C C . GLY A 1 203 ? -0.118 -2.418 -31.827 1.00 66.62 203 GLY A C 1
ATOM 1590 O O . GLY A 1 203 ? 1.056 -2.455 -32.188 1.00 66.62 203 GLY A O 1
ATOM 1591 N N . LEU A 1 204 ? -0.808 -3.530 -31.551 1.00 75.38 204 LEU A N 1
ATOM 1592 C CA . LEU A 1 204 ? -0.196 -4.862 -31.581 1.00 75.38 204 LEU A CA 1
ATOM 1593 C C . LEU A 1 204 ? 0.284 -5.234 -32.988 1.00 75.38 204 LEU A C 1
ATOM 1595 O O . LEU A 1 204 ? 1.388 -5.747 -33.126 1.00 75.38 204 LEU A O 1
ATOM 1599 N N . GLU A 1 205 ? -0.490 -4.930 -34.032 1.00 81.19 205 GLU A N 1
ATOM 1600 C CA . GLU A 1 205 ? -0.092 -5.201 -35.423 1.00 81.19 205 GLU A CA 1
ATOM 1601 C C . GLU A 1 205 ? 1.216 -4.490 -35.802 1.00 81.19 205 GLU A C 1
ATOM 1603 O O . GLU A 1 205 ? 2.100 -5.097 -36.408 1.00 81.19 205 GLU A O 1
ATOM 1608 N N . GLN A 1 206 ? 1.385 -3.233 -35.374 1.00 81.25 206 GLN A N 1
ATOM 1609 C CA . GLN A 1 206 ? 2.626 -2.477 -35.579 1.00 81.25 206 GLN A CA 1
ATOM 1610 C C . GLN A 1 206 ? 3.805 -3.108 -34.836 1.00 81.25 206 GLN A C 1
ATOM 1612 O O . GLN A 1 206 ? 4.882 -3.259 -35.411 1.00 81.25 206 GLN A O 1
ATOM 1617 N N . VAL A 1 207 ? 3.600 -3.518 -33.581 1.00 84.75 207 VAL A N 1
ATOM 1618 C CA . VAL A 1 207 ? 4.645 -4.181 -32.788 1.00 84.75 207 VAL A CA 1
ATOM 1619 C C . VAL A 1 207 ? 5.042 -5.521 -33.412 1.00 84.75 207 VAL A C 1
ATOM 1621 O O . VAL A 1 207 ? 6.230 -5.826 -33.506 1.00 84.75 207 VAL A O 1
ATOM 1624 N N . LEU A 1 208 ? 4.075 -6.310 -33.883 1.00 85.38 208 LEU A N 1
ATOM 1625 C CA . LEU A 1 208 ? 4.332 -7.589 -34.548 1.00 85.38 208 LEU A CA 1
ATOM 1626 C C . LEU A 1 208 ? 5.091 -7.407 -35.871 1.00 85.38 208 LEU A C 1
ATOM 1628 O O . LEU A 1 208 ? 5.974 -8.205 -36.180 1.00 85.38 208 LEU A O 1
ATOM 1632 N N . ALA A 1 209 ? 4.829 -6.331 -36.617 1.00 86.56 209 ALA A N 1
ATOM 1633 C CA . ALA A 1 209 ? 5.584 -5.997 -37.828 1.00 86.56 209 ALA A CA 1
ATOM 1634 C C . ALA A 1 209 ? 7.070 -5.673 -37.558 1.00 86.56 209 ALA A C 1
ATOM 1636 O O . ALA A 1 209 ? 7.884 -5.653 -38.487 1.00 86.56 209 ALA A O 1
ATOM 1637 N N . TRP A 1 210 ? 7.444 -5.422 -36.299 1.00 89.69 210 TRP A N 1
ATOM 1638 C CA . TRP A 1 210 ? 8.821 -5.154 -35.889 1.00 89.69 210 TRP A CA 1
ATOM 1639 C C . TRP A 1 210 ? 9.582 -6.378 -35.384 1.00 89.69 210 TRP A C 1
ATOM 1641 O O . TRP A 1 210 ? 10.747 -6.231 -35.019 1.00 89.69 210 TRP A O 1
ATOM 1651 N N . ILE A 1 211 ? 8.982 -7.571 -35.382 1.00 90.38 211 ILE A N 1
ATOM 1652 C CA . ILE A 1 211 ? 9.681 -8.799 -34.980 1.00 90.38 211 ILE A CA 1
ATOM 1653 C C . ILE A 1 211 ? 10.996 -8.950 -35.763 1.00 90.38 211 ILE A C 1
ATOM 1655 O O . ILE A 1 211 ? 11.043 -8.798 -36.984 1.00 90.38 211 ILE A O 1
ATOM 1659 N N . GLY A 1 212 ? 12.075 -9.228 -35.031 1.00 87.44 212 GLY A N 1
ATOM 1660 C CA . GLY A 1 212 ? 13.438 -9.336 -35.544 1.00 87.44 212 GLY A CA 1
ATOM 1661 C C . GLY A 1 212 ? 14.144 -7.996 -35.779 1.00 87.44 212 GLY A C 1
ATOM 1662 O O . GLY A 1 212 ? 15.266 -7.996 -36.281 1.00 87.44 212 GLY A O 1
ATOM 1663 N N . ARG A 1 213 ? 13.527 -6.852 -35.447 1.00 88.69 213 ARG A N 1
ATOM 1664 C CA . ARG A 1 213 ? 14.096 -5.515 -35.685 1.00 88.69 213 ARG A CA 1
ATOM 1665 C C . ARG A 1 213 ? 14.527 -4.832 -34.392 1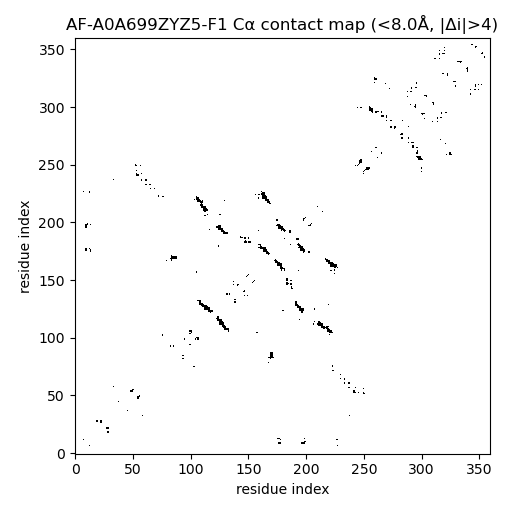.00 88.69 213 ARG A C 1
ATOM 1667 O O . ARG A 1 213 ? 13.883 -4.960 -33.350 1.00 88.69 213 ARG A O 1
ATOM 1674 N N . SER A 1 214 ? 15.587 -4.032 -34.507 1.00 87.38 214 SER A N 1
ATOM 1675 C CA . SER A 1 214 ? 15.999 -3.077 -33.479 1.00 87.38 214 SER A CA 1
ATOM 1676 C C . SER A 1 214 ? 15.393 -1.702 -33.762 1.00 87.38 214 SER A C 1
ATOM 1678 O O . SER A 1 214 ? 15.504 -1.169 -34.868 1.00 87.38 214 SER A O 1
ATOM 1680 N N . LEU A 1 215 ? 14.721 -1.132 -32.766 1.00 84.25 215 LEU A N 1
ATOM 1681 C CA . LEU A 1 215 ? 13.976 0.118 -32.854 1.00 84.25 215 LEU A CA 1
ATOM 1682 C C . LEU A 1 215 ? 14.846 1.279 -32.363 1.00 84.25 215 LEU A C 1
ATOM 1684 O O . LEU A 1 215 ? 14.702 1.767 -31.246 1.00 84.25 215 LEU A O 1
ATOM 1688 N N . THR A 1 216 ? 15.755 1.748 -33.211 1.00 75.38 216 THR A N 1
ATOM 1689 C CA . THR A 1 216 ? 16.769 2.752 -32.835 1.00 75.38 216 THR A CA 1
ATOM 1690 C C . THR A 1 216 ? 16.199 4.108 -32.411 1.00 75.38 216 THR A C 1
ATOM 1692 O O . THR A 1 216 ? 16.836 4.821 -31.641 1.00 75.38 216 THR A O 1
ATOM 1695 N N . LYS A 1 217 ? 14.996 4.462 -32.881 1.00 76.69 217 LYS A N 1
ATOM 1696 C CA . LYS A 1 217 ? 14.307 5.721 -32.545 1.00 76.69 217 LYS A CA 1
ATOM 1697 C C . LYS A 1 217 ? 13.262 5.585 -31.433 1.00 76.69 217 LYS A C 1
ATOM 1699 O O . LYS A 1 217 ? 12.712 6.599 -31.014 1.00 76.69 217 LYS A O 1
ATOM 1704 N N . LYS A 1 218 ? 12.964 4.362 -30.976 1.00 83.69 218 LYS A N 1
ATOM 1705 C CA . LYS A 1 218 ? 11.941 4.113 -29.952 1.00 83.69 218 LYS A CA 1
ATOM 1706 C C . LYS A 1 218 ? 12.572 3.824 -28.601 1.00 83.69 218 LYS A C 1
ATOM 1708 O O . LYS A 1 218 ? 13.617 3.183 -28.497 1.00 83.69 218 LYS A O 1
ATOM 1713 N N . VAL A 1 219 ? 11.881 4.270 -27.565 1.00 86.62 219 VAL A N 1
ATOM 1714 C CA . VAL A 1 219 ? 12.209 3.991 -26.171 1.00 86.62 219 VAL A CA 1
ATOM 1715 C C . VAL A 1 219 ? 11.075 3.219 -25.520 1.00 86.62 219 VAL A C 1
ATOM 1717 O O . VAL A 1 219 ? 9.907 3.401 -25.865 1.00 86.62 219 VAL A O 1
ATOM 1720 N N . LEU A 1 220 ? 11.430 2.351 -24.581 1.00 89.50 220 LEU A N 1
ATOM 1721 C CA . LEU A 1 220 ? 10.489 1.702 -23.683 1.00 89.50 220 LEU A CA 1
ATOM 1722 C C . LEU A 1 220 ? 10.472 2.503 -22.387 1.00 89.50 220 LEU A C 1
ATOM 1724 O O . LEU A 1 220 ? 11.516 2.744 -21.790 1.00 89.50 220 LEU A O 1
ATOM 1728 N N . VAL A 1 221 ? 9.294 2.910 -21.946 1.00 85.19 221 VAL A N 1
ATOM 1729 C CA . VAL A 1 221 ? 9.120 3.718 -20.741 1.00 85.19 221 VAL A CA 1
ATOM 1730 C C . VAL A 1 221 ? 8.236 2.956 -19.778 1.00 85.19 221 VAL A C 1
ATOM 1732 O O . VAL A 1 221 ? 7.137 2.546 -20.143 1.00 85.19 221 VAL A O 1
ATOM 1735 N N . GLN A 1 222 ? 8.697 2.767 -18.546 1.00 86.31 222 GLN A N 1
ATOM 1736 C CA . GLN A 1 222 ? 7.841 2.289 -17.465 1.00 86.31 222 GLN A CA 1
ATOM 1737 C C . GLN A 1 222 ? 7.027 3.466 -16.933 1.00 86.31 222 GLN A C 1
ATOM 1739 O O . GLN A 1 222 ? 7.563 4.359 -16.279 1.00 86.31 222 GLN A O 1
ATOM 1744 N N . VAL A 1 223 ? 5.731 3.455 -17.229 1.00 76.88 223 VAL A N 1
ATOM 1745 C CA . VAL A 1 223 ? 4.806 4.557 -16.943 1.00 76.88 223 VAL A CA 1
ATOM 1746 C C . VAL A 1 223 ? 4.285 4.476 -15.510 1.00 76.88 223 VAL A C 1
ATOM 1748 O O . VAL A 1 223 ? 4.185 5.487 -14.825 1.00 76.88 223 VAL A O 1
ATOM 1751 N N . SER A 1 224 ? 3.967 3.273 -15.030 1.00 75.62 224 SER A N 1
ATOM 1752 C CA . SER A 1 224 ? 3.535 3.055 -13.647 1.00 75.62 224 SER A CA 1
ATOM 1753 C C . SER A 1 224 ? 3.822 1.627 -13.203 1.00 75.62 224 SER A C 1
ATOM 1755 O O . SER A 1 224 ? 3.690 0.685 -13.983 1.00 75.62 224 SER A O 1
ATOM 1757 N N . THR A 1 225 ? 4.192 1.458 -11.935 1.00 73.12 225 THR A N 1
ATOM 1758 C CA . THR A 1 225 ? 4.322 0.142 -11.289 1.00 73.12 225 THR A CA 1
ATOM 1759 C C . THR A 1 225 ? 2.999 -0.379 -10.741 1.00 73.12 225 THR A C 1
ATOM 1761 O O . THR A 1 225 ? 2.863 -1.577 -10.526 1.00 73.12 225 THR A O 1
ATOM 1764 N N . ASN A 1 226 ? 2.032 0.512 -10.507 1.00 65.44 226 ASN A N 1
ATOM 1765 C CA . ASN A 1 226 ? 0.900 0.266 -9.616 1.00 65.44 226 ASN A CA 1
ATOM 1766 C C . ASN A 1 226 ? -0.450 0.589 -10.265 1.00 65.44 226 ASN A C 1
ATOM 1768 O O . ASN A 1 226 ? -1.451 0.661 -9.566 1.00 65.44 226 ASN A O 1
ATOM 1772 N N . LEU A 1 227 ? -0.524 0.778 -11.588 1.00 64.06 227 LEU A N 1
ATOM 1773 C CA . LEU A 1 227 ? -1.789 1.132 -12.250 1.00 64.06 227 LEU A CA 1
ATOM 1774 C C . LEU A 1 227 ? -2.933 0.176 -11.862 1.00 64.06 227 LEU A C 1
ATOM 1776 O O . LEU A 1 227 ? -4.049 0.614 -11.589 1.00 64.06 227 LEU A O 1
ATOM 1780 N N . LEU A 1 228 ? -2.634 -1.124 -11.771 1.00 62.59 228 LEU A N 1
ATOM 1781 C CA . LEU A 1 228 ? -3.609 -2.143 -11.390 1.00 62.59 228 LEU A CA 1
ATOM 1782 C C . LEU A 1 228 ? -4.070 -2.071 -9.931 1.00 62.59 228 LEU A C 1
ATOM 1784 O O . LEU A 1 228 ? -5.141 -2.589 -9.635 1.00 62.59 228 LEU A O 1
ATOM 1788 N N . SER A 1 229 ? -3.309 -1.459 -9.019 1.00 66.44 229 SER A N 1
ATOM 1789 C CA . SER A 1 229 ? -3.745 -1.302 -7.625 1.00 66.44 229 SER A CA 1
ATOM 1790 C C . SER A 1 229 ? -4.659 -0.094 -7.429 1.00 66.44 229 SER A C 1
ATOM 1792 O O . SER A 1 229 ? -5.413 -0.062 -6.463 1.00 66.44 229 SER A O 1
ATOM 1794 N N . ILE A 1 230 ? -4.648 0.869 -8.356 1.00 69.50 230 ILE A N 1
ATOM 1795 C CA . ILE A 1 230 ? -5.484 2.075 -8.293 1.00 69.50 230 ILE A CA 1
ATOM 1796 C C . ILE A 1 230 ? -6.958 1.711 -8.442 1.00 69.50 230 ILE A C 1
ATOM 1798 O O . ILE A 1 230 ? -7.797 2.088 -7.627 1.00 69.50 230 ILE A O 1
ATOM 1802 N N . ARG A 1 231 ? -7.281 0.947 -9.486 1.00 69.75 231 ARG A N 1
ATOM 1803 C CA . ARG A 1 231 ? -8.667 0.677 -9.864 1.00 69.75 231 ARG A CA 1
ATOM 1804 C C . ARG A 1 231 ? -9.474 -0.057 -8.778 1.00 69.75 231 ARG A C 1
ATOM 1806 O O . ARG A 1 231 ? -10.536 0.459 -8.448 1.00 69.75 231 ARG A O 1
ATOM 1813 N N . PRO A 1 232 ? -9.014 -1.171 -8.174 1.00 74.00 232 PRO A N 1
ATOM 1814 C CA . PRO A 1 232 ? -9.765 -1.853 -7.117 1.00 74.00 232 PRO A CA 1
ATOM 1815 C C . PRO A 1 232 ? -10.040 -0.967 -5.900 1.00 74.00 232 PRO A C 1
ATOM 1817 O O . PRO A 1 232 ? -11.084 -1.094 -5.269 1.00 74.00 232 PRO A O 1
ATOM 1820 N N . VAL A 1 233 ? -9.115 -0.061 -5.575 1.00 79.00 233 VAL A N 1
ATOM 1821 C CA . VAL A 1 233 ? -9.273 0.882 -4.462 1.00 79.00 233 VAL A CA 1
ATOM 1822 C C . VAL A 1 233 ? -10.361 1.907 -4.782 1.00 79.00 233 VAL A C 1
ATOM 1824 O O . VAL A 1 233 ? -11.255 2.137 -3.970 1.00 79.00 233 VAL A O 1
ATOM 1827 N N . LEU A 1 234 ? -10.327 2.476 -5.989 1.00 75.69 234 LEU A N 1
ATOM 1828 C CA . LEU A 1 234 ? -11.334 3.427 -6.458 1.00 75.69 234 LEU A CA 1
ATOM 1829 C C . LEU A 1 234 ? -12.721 2.783 -6.611 1.00 75.69 234 LEU A C 1
ATOM 1831 O O . LEU A 1 234 ? -13.704 3.357 -6.153 1.00 75.69 234 LEU A O 1
ATOM 1835 N N . GLU A 1 235 ? -12.804 1.582 -7.190 1.00 76.19 235 GLU A N 1
ATOM 1836 C CA . GLU A 1 235 ? -14.051 0.807 -7.281 1.00 76.19 235 GLU A CA 1
ATOM 1837 C C . GLU A 1 235 ? -14.584 0.449 -5.889 1.00 76.19 235 GLU A C 1
ATOM 1839 O O 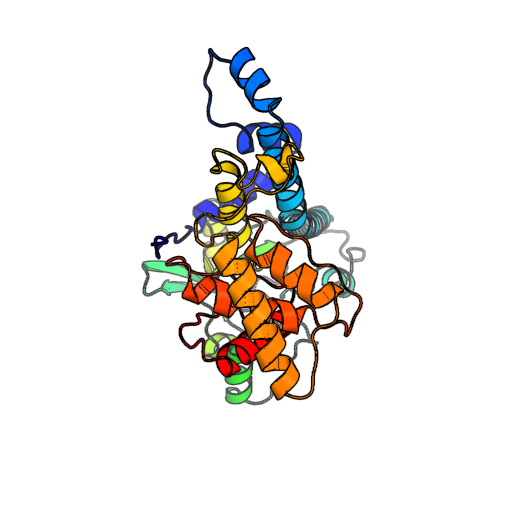. GLU A 1 235 ? -15.787 0.523 -5.654 1.00 76.19 235 GLU A O 1
ATOM 1844 N N . GLY A 1 236 ? -13.695 0.121 -4.945 1.00 81.56 236 GLY A N 1
ATOM 1845 C CA . GLY A 1 236 ? -14.050 -0.117 -3.550 1.00 81.56 236 GLY A CA 1
ATOM 1846 C C . GLY A 1 236 ? -14.724 1.094 -2.911 1.00 81.56 236 GLY A C 1
ATOM 1847 O O . GLY A 1 236 ? -15.795 0.945 -2.331 1.00 81.56 236 GLY A O 1
ATOM 1848 N N . LEU A 1 237 ? -14.154 2.293 -3.076 1.00 79.38 237 LEU A N 1
ATOM 1849 C CA . LEU A 1 237 ? -14.753 3.538 -2.576 1.00 79.38 237 LEU A CA 1
ATOM 1850 C C . LEU A 1 237 ? -16.118 3.830 -3.207 1.00 79.38 237 LEU A C 1
ATOM 1852 O O . LEU A 1 237 ? -17.026 4.279 -2.516 1.00 79.38 237 LEU A O 1
ATOM 1856 N N . GLN A 1 238 ? -16.273 3.562 -4.503 1.00 76.81 238 GLN A N 1
ATOM 1857 C CA . GLN A 1 238 ? -17.537 3.766 -5.218 1.00 76.81 238 GLN A CA 1
ATOM 1858 C C . GLN A 1 238 ? -18.620 2.761 -4.833 1.00 76.81 238 GLN A C 1
ATOM 1860 O O . GLN A 1 238 ? -19.806 3.068 -4.923 1.00 76.81 238 GLN A O 1
ATOM 1865 N N . ALA A 1 239 ? -18.218 1.554 -4.440 1.00 80.56 239 ALA A N 1
ATOM 1866 C CA . ALA A 1 239 ? -19.127 0.497 -4.027 1.00 80.56 239 ALA A CA 1
ATOM 1867 C C . ALA A 1 239 ? -19.595 0.640 -2.570 1.00 80.56 239 ALA A C 1
ATOM 1869 O O . ALA A 1 239 ? -20.484 -0.107 -2.159 1.00 80.56 239 ALA A O 1
ATOM 1870 N N . LEU A 1 240 ? -19.015 1.559 -1.784 1.00 79.38 240 LEU A N 1
ATOM 1871 C CA . LEU A 1 240 ? -19.435 1.795 -0.404 1.00 79.38 240 LEU A CA 1
ATOM 1872 C C . LEU A 1 240 ? -20.862 2.370 -0.376 1.00 79.38 240 LEU A C 1
ATOM 1874 O O . LEU A 1 240 ? -21.084 3.461 -0.901 1.00 79.38 240 LEU A O 1
ATOM 1878 N N . PRO A 1 241 ? -21.833 1.671 0.245 1.00 77.56 241 PRO A N 1
ATOM 1879 C CA . PRO A 1 241 ? -23.206 2.165 0.328 1.00 77.56 241 PRO A CA 1
ATOM 1880 C C . PRO A 1 241 ? -23.349 3.323 1.324 1.00 77.56 241 PRO A C 1
ATOM 1882 O O . PRO A 1 241 ? -24.208 4.181 1.147 1.00 77.56 241 PRO A O 1
ATOM 1885 N N . THR A 1 242 ? -22.515 3.336 2.366 1.00 84.31 242 THR A N 1
ATOM 1886 C CA . THR A 1 242 ? -22.454 4.343 3.432 1.00 84.31 242 THR A CA 1
ATOM 1887 C C . THR A 1 242 ? -21.015 4.475 3.923 1.00 84.31 242 THR A C 1
ATOM 1889 O O . THR A 1 242 ? -20.172 3.612 3.649 1.00 84.31 242 THR A O 1
ATOM 1892 N N . VAL A 1 243 ? -20.716 5.549 4.654 1.00 89.69 243 VAL A N 1
ATOM 1893 C CA . VAL A 1 243 ? -19.406 5.719 5.293 1.00 89.69 243 VAL A CA 1
ATOM 1894 C C . VAL A 1 243 ? -19.366 4.869 6.571 1.00 89.69 243 VAL A C 1
ATOM 1896 O O . VAL A 1 243 ? -20.180 5.079 7.473 1.00 89.69 243 VAL A O 1
ATOM 1899 N N . PRO A 1 244 ? -18.432 3.909 6.713 1.00 89.62 244 PRO A N 1
ATOM 1900 C CA . PRO A 1 244 ? -18.240 3.225 7.987 1.00 89.62 244 PRO A CA 1
ATOM 1901 C C . PRO A 1 244 ? -17.928 4.246 9.085 1.00 89.62 244 PRO A C 1
ATOM 1903 O O . PRO A 1 244 ? -17.089 5.119 8.876 1.00 89.62 244 PRO A O 1
ATOM 1906 N N . LEU A 1 245 ? -18.583 4.124 10.245 1.00 92.44 245 LEU A N 1
ATOM 1907 C CA . LEU A 1 245 ? -18.446 5.075 11.363 1.00 92.44 245 LEU A CA 1
ATOM 1908 C C . LEU A 1 245 ? -18.896 6.505 10.991 1.00 92.44 245 LEU A C 1
ATOM 1910 O O . LEU A 1 245 ? -18.318 7.484 11.456 1.00 92.44 245 LEU A O 1
ATOM 1914 N N . ALA A 1 246 ? -19.908 6.645 10.121 1.00 92.19 246 ALA A N 1
ATOM 1915 C CA . ALA A 1 246 ? -20.421 7.951 9.697 1.00 92.19 246 ALA A CA 1
ATOM 1916 C C . ALA A 1 246 ? -20.888 8.828 10.868 1.00 92.19 246 ALA A C 1
ATOM 1918 O O . ALA A 1 246 ? -20.678 10.038 10.842 1.00 92.19 246 ALA A O 1
ATOM 1919 N N . GLU A 1 247 ? -21.505 8.234 11.890 1.00 93.31 247 GLU A N 1
ATOM 1920 C CA . GLU A 1 247 ? -21.963 8.941 13.093 1.00 93.31 247 GLU A CA 1
ATOM 1921 C C . GLU A 1 247 ? -20.829 9.772 13.699 1.00 93.31 247 GLU A C 1
ATOM 1923 O O . GLU A 1 247 ? -20.975 10.982 13.869 1.00 93.31 247 GLU A O 1
ATOM 1928 N N . GLU A 1 248 ? -19.667 9.161 13.912 1.00 94.31 248 GLU A N 1
ATOM 1929 C CA . GLU A 1 248 ? -18.490 9.826 14.458 1.00 94.31 248 GLU A CA 1
ATOM 1930 C C . GLU A 1 248 ? -17.735 10.664 13.411 1.00 94.31 248 GLU A C 1
ATOM 1932 O O . GLU A 1 248 ? -17.368 11.808 13.677 1.00 94.31 248 GLU A O 1
ATOM 1937 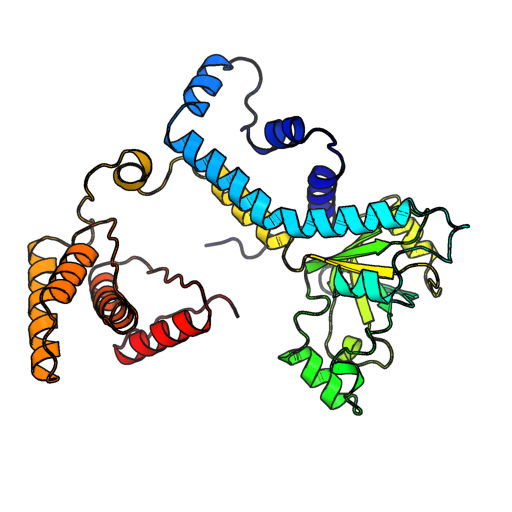N N . LEU A 1 249 ? -17.491 10.115 12.215 1.00 90.69 249 LEU A N 1
ATOM 1938 C CA . LEU A 1 249 ? -16.573 10.700 11.226 1.00 90.69 249 LEU A CA 1
ATOM 1939 C C . LEU A 1 249 ? -17.206 11.767 10.327 1.00 90.69 249 LEU A C 1
ATOM 1941 O O . LEU A 1 249 ? -16.500 12.632 9.811 1.00 90.69 249 LEU A O 1
ATOM 1945 N N . VAL A 1 250 ? -18.517 11.692 10.099 1.00 92.00 250 VAL A N 1
ATOM 1946 C CA . VAL A 1 250 ? -19.252 12.586 9.189 1.00 92.00 250 VAL A CA 1
ATOM 1947 C C . VAL A 1 250 ? -20.145 13.530 9.976 1.00 92.00 250 VAL A C 1
ATOM 1949 O O . VAL A 1 250 ? -20.159 14.731 9.708 1.00 92.00 250 VAL A O 1
ATOM 1952 N N . TYR A 1 251 ? -20.877 12.997 10.953 1.00 92.75 251 TYR A N 1
ATOM 1953 C CA . TYR A 1 251 ? -21.856 13.760 11.724 1.00 92.75 251 TYR A CA 1
ATOM 1954 C C . TYR A 1 251 ? -21.298 14.305 13.046 1.00 92.75 251 TYR A C 1
ATOM 1956 O O . TYR A 1 251 ? -21.989 15.068 13.718 1.00 92.75 251 TYR A O 1
ATOM 1964 N N . GLY A 1 252 ? -20.058 13.955 13.412 1.00 91.75 252 GLY A N 1
ATOM 1965 C CA . GLY A 1 252 ? -19.387 14.473 14.608 1.00 91.75 252 GLY A CA 1
ATOM 1966 C C . GLY A 1 252 ? -20.054 14.058 15.921 1.00 91.75 252 GLY A C 1
ATOM 1967 O O . GLY A 1 252 ? -19.960 14.778 16.915 1.00 91.75 252 GLY A O 1
ATOM 1968 N N . GLN A 1 253 ? -20.768 12.932 15.927 1.00 94.81 253 GLN A N 1
ATOM 1969 C CA . GLN A 1 253 ? -21.382 12.385 17.131 1.00 94.81 253 GLN A CA 1
ATOM 1970 C C . GLN A 1 253 ? -20.312 11.823 18.074 1.00 94.81 253 GLN A C 1
ATOM 1972 O O . GLN A 1 253 ? -19.220 11.432 17.656 1.00 94.81 253 GLN A O 1
ATOM 1977 N N . ALA A 1 254 ? -20.630 11.784 19.369 1.00 94.12 254 ALA A N 1
ATOM 1978 C CA . ALA A 1 254 ? -19.733 11.209 20.363 1.00 94.12 254 ALA A CA 1
ATOM 1979 C C . ALA A 1 254 ? -19.508 9.707 20.084 1.00 94.12 254 ALA A C 1
ATOM 1981 O O . ALA A 1 254 ? -20.484 9.007 19.799 1.00 94.12 254 ALA A O 1
ATOM 1982 N N . PRO A 1 255 ? -18.265 9.195 20.205 1.00 94.75 255 PRO A N 1
ATOM 1983 C CA . PRO A 1 255 ? -17.981 7.789 19.952 1.00 94.75 255 PRO A CA 1
ATOM 1984 C C . PRO A 1 255 ? -18.820 6.863 20.825 1.00 94.75 255 PRO A C 1
ATOM 1986 O O . PRO A 1 255 ? -18.847 6.990 22.052 1.00 94.75 255 PRO A O 1
ATOM 1989 N N . GLN A 1 256 ? -19.475 5.897 20.191 1.00 93.31 256 GLN A N 1
ATOM 1990 C CA . GLN A 1 256 ? -20.227 4.874 20.910 1.00 93.31 256 GLN A CA 1
ATOM 1991 C C . GLN A 1 256 ? -19.309 3.750 21.399 1.00 93.31 256 GLN A C 1
ATOM 1993 O O . GLN A 1 256 ? -18.180 3.592 20.932 1.00 93.31 256 GLN A O 1
ATOM 1998 N N . ARG A 1 257 ? -19.810 2.919 22.317 1.00 93.75 257 ARG A N 1
ATOM 1999 C CA . ARG A 1 257 ? -19.084 1.743 22.813 1.00 93.75 257 ARG A CA 1
ATOM 2000 C C . ARG A 1 257 ? -19.080 0.605 21.782 1.00 93.75 257 ARG A C 1
ATOM 2002 O O . ARG A 1 257 ? -20.101 0.396 21.124 1.00 93.75 257 ARG A O 1
ATOM 2009 N N . PRO A 1 258 ? -17.975 -0.149 21.626 1.00 92.19 258 PRO A N 1
ATOM 2010 C CA . PRO A 1 258 ? -17.966 -1.335 20.779 1.00 92.19 258 PRO A CA 1
ATOM 2011 C C . PRO A 1 258 ? -18.858 -2.452 21.333 1.00 92.19 258 PRO A C 1
ATOM 2013 O O . PRO A 1 258 ? -19.069 -2.571 22.537 1.00 92.19 258 PRO A O 1
ATOM 2016 N N . SER A 1 259 ? -19.350 -3.320 20.449 1.00 90.81 259 SER A N 1
ATOM 2017 C CA . SER A 1 259 ? -20.202 -4.459 20.818 1.00 90.81 259 SER A CA 1
ATOM 2018 C C . SER A 1 259 ? -19.450 -5.588 21.530 1.00 90.81 259 SER A C 1
ATOM 2020 O O . SER A 1 259 ? -20.068 -6.374 22.243 1.00 90.81 259 SER A O 1
ATOM 2022 N N . TYR A 1 260 ? -18.132 -5.677 21.341 1.00 90.06 260 TYR A N 1
ATOM 2023 C CA . TYR A 1 260 ? -17.299 -6.767 21.855 1.00 90.06 260 TYR A CA 1
ATOM 2024 C C . TYR A 1 260 ? -16.805 -6.556 23.298 1.00 90.06 260 TYR A C 1
ATOM 2026 O O . TYR A 1 260 ? -16.269 -7.485 23.894 1.00 90.06 260 TYR A O 1
ATOM 2034 N N . LEU A 1 261 ? -16.971 -5.362 23.882 1.00 92.50 261 LEU A N 1
ATOM 2035 C CA . LEU A 1 261 ? -16.509 -5.052 25.242 1.00 92.50 261 LEU A CA 1
ATOM 2036 C C . LEU A 1 261 ? -17.518 -4.187 26.013 1.00 92.50 261 LEU A C 1
ATOM 2038 O O . LEU A 1 261 ? -17.902 -3.105 25.575 1.00 92.50 261 LEU A O 1
ATOM 2042 N N . SER A 1 262 ? -17.913 -4.645 27.204 1.00 93.31 262 SER A N 1
ATOM 2043 C CA . SER A 1 262 ? -18.727 -3.880 28.165 1.00 93.31 262 SER A CA 1
ATOM 2044 C C . SER A 1 262 ? -17.883 -2.937 29.036 1.00 93.31 262 SER A C 1
ATOM 2046 O O . SER A 1 262 ? -16.675 -3.120 29.157 1.00 93.31 262 SER A O 1
ATOM 2048 N N . ALA A 1 263 ? -18.521 -1.963 29.706 1.00 93.38 263 ALA A N 1
ATOM 2049 C CA . ALA A 1 263 ? -17.839 -1.027 30.620 1.00 93.38 263 ALA A CA 1
ATOM 2050 C C . ALA A 1 263 ? -16.989 -1.752 31.673 1.00 93.38 263 ALA A C 1
ATOM 2052 O O . ALA A 1 263 ? -15.798 -1.499 31.801 1.00 93.38 263 ALA A O 1
ATOM 2053 N N . ALA A 1 264 ? -17.606 -2.716 32.361 1.00 94.19 264 ALA A N 1
ATOM 2054 C CA . ALA A 1 264 ? -16.961 -3.466 33.429 1.00 94.19 264 ALA A CA 1
ATOM 2055 C C . ALA A 1 264 ? -15.765 -4.282 32.916 1.00 94.19 264 ALA A C 1
ATOM 2057 O O . ALA A 1 264 ? -14.763 -4.415 33.611 1.00 94.19 264 ALA A O 1
ATOM 2058 N N . GLN A 1 265 ? -15.843 -4.811 31.688 1.00 94.44 265 GLN A N 1
ATOM 2059 C CA . GLN A 1 265 ? -14.715 -5.514 31.074 1.00 94.44 265 GLN A CA 1
ATOM 2060 C C . GLN A 1 265 ? -13.583 -4.555 30.698 1.00 94.44 265 GLN A C 1
ATOM 2062 O O . GLN A 1 265 ? -12.424 -4.907 30.891 1.00 94.44 265 GLN A O 1
ATOM 2067 N N . VAL A 1 266 ? -13.891 -3.354 30.196 1.00 94.75 266 VAL A N 1
ATOM 2068 C CA . VAL A 1 266 ? -12.873 -2.326 29.923 1.00 94.75 266 VAL A CA 1
ATOM 2069 C C . VAL A 1 266 ? -12.142 -1.956 31.212 1.00 94.75 266 VAL A C 1
ATOM 2071 O O . VAL A 1 266 ? -10.917 -2.043 31.256 1.00 94.75 266 VAL A O 1
ATOM 2074 N N . GLU A 1 267 ? -12.881 -1.632 32.274 1.00 94.69 267 GLU A N 1
ATOM 2075 C CA . GLU A 1 267 ? -12.315 -1.305 33.589 1.00 94.69 267 GLU A CA 1
ATOM 2076 C C . GLU A 1 267 ? -11.439 -2.445 34.130 1.00 94.69 267 GLU A C 1
ATOM 2078 O O . GLU A 1 267 ? -10.306 -2.212 34.555 1.00 94.69 267 GLU A O 1
ATOM 2083 N N . ALA A 1 268 ? -11.915 -3.692 34.045 1.00 94.62 268 ALA A N 1
ATOM 2084 C CA . ALA A 1 268 ? -11.159 -4.865 34.478 1.00 94.62 268 ALA A CA 1
ATOM 2085 C C . ALA A 1 268 ? -9.862 -5.060 33.675 1.00 94.62 268 ALA A C 1
ATOM 2087 O O . ALA A 1 268 ? -8.815 -5.354 34.252 1.00 94.62 268 ALA A O 1
ATOM 2088 N N . VAL A 1 269 ? -9.904 -4.873 32.351 1.00 93.44 269 VAL A N 1
ATOM 2089 C CA . VAL A 1 269 ? -8.718 -4.991 31.491 1.00 93.44 269 VAL A CA 1
ATOM 2090 C C . VAL A 1 269 ? -7.704 -3.891 31.802 1.00 93.44 269 VAL A C 1
ATOM 2092 O O . VAL A 1 269 ? -6.514 -4.185 31.903 1.00 93.44 269 VAL A O 1
ATOM 2095 N N . VAL A 1 270 ? -8.148 -2.645 31.982 1.00 93.81 270 VAL A N 1
ATOM 2096 C CA . VAL A 1 270 ? -7.261 -1.522 32.324 1.00 93.81 270 VAL A CA 1
ATOM 2097 C C . VAL A 1 270 ? -6.608 -1.753 33.689 1.00 93.81 270 VAL A C 1
ATOM 2099 O O . VAL A 1 270 ? -5.390 -1.621 33.810 1.00 93.81 270 VAL A O 1
ATOM 2102 N N . ALA A 1 271 ? -7.378 -2.180 34.694 1.00 93.38 271 ALA A N 1
ATOM 2103 C CA . ALA A 1 271 ? -6.856 -2.493 36.023 1.00 93.38 271 ALA A CA 1
ATOM 2104 C C . ALA A 1 271 ? -5.826 -3.636 35.993 1.00 93.38 271 ALA A C 1
ATOM 2106 O O . ALA A 1 271 ? -4.770 -3.532 36.622 1.00 93.38 271 ALA A O 1
ATOM 2107 N N . GLN A 1 272 ? -6.089 -4.695 35.219 1.00 92.12 272 GLN A N 1
ATOM 2108 C CA . GLN A 1 272 ? -5.145 -5.801 35.053 1.00 92.12 272 GLN A CA 1
ATOM 2109 C C . GLN A 1 272 ? -3.843 -5.338 34.385 1.00 92.12 272 GLN A C 1
ATOM 2111 O O . GLN A 1 272 ? -2.761 -5.668 34.864 1.00 92.12 272 GLN A O 1
ATOM 2116 N N . GLN A 1 273 ? -3.923 -4.534 33.320 1.00 91.38 273 GLN A N 1
ATOM 2117 C CA . GLN A 1 273 ? -2.734 -3.998 32.645 1.00 91.38 273 GLN A CA 1
ATOM 2118 C C . GLN A 1 273 ? -1.930 -3.071 33.563 1.00 91.38 273 GLN A C 1
ATOM 2120 O O . GLN A 1 273 ? -0.699 -3.108 33.550 1.00 91.38 273 GLN A O 1
ATOM 2125 N N . GLN A 1 274 ? -2.596 -2.270 34.399 1.00 91.56 274 GLN A N 1
ATOM 2126 C CA . GLN A 1 274 ? -1.920 -1.438 35.395 1.00 91.56 274 GLN A CA 1
ATOM 2127 C C . GLN A 1 274 ? -1.111 -2.292 36.379 1.00 91.56 274 GLN A C 1
ATOM 2129 O O . GLN A 1 274 ? 0.036 -1.965 36.681 1.00 91.56 274 GLN A O 1
ATOM 2134 N N . LEU A 1 275 ? -1.687 -3.397 36.858 1.00 91.38 275 LEU A N 1
ATOM 2135 C CA . LEU A 1 275 ? -1.017 -4.305 37.784 1.00 91.38 275 LEU A CA 1
ATOM 2136 C C . LEU A 1 275 ? 0.167 -5.018 37.115 1.00 91.38 275 LEU A C 1
ATOM 2138 O O . LEU A 1 275 ? 1.270 -5.023 37.660 1.00 91.38 275 LEU A O 1
ATOM 2142 N N . ASP A 1 276 ? -0.036 -5.569 35.917 1.00 89.75 276 ASP A N 1
ATOM 2143 C CA . ASP A 1 276 ? 1.000 -6.289 35.167 1.00 89.75 276 ASP A CA 1
ATOM 2144 C C . ASP A 1 276 ? 2.205 -5.388 34.861 1.00 89.75 276 ASP A C 1
ATOM 2146 O O . ASP A 1 276 ? 3.363 -5.799 34.965 1.00 89.75 276 ASP A O 1
ATOM 2150 N N . THR A 1 277 ? 1.940 -4.133 34.499 1.00 87.81 277 THR A N 1
ATOM 2151 C CA . THR A 1 277 ? 2.991 -3.156 34.201 1.00 87.81 277 THR A CA 1
ATOM 2152 C C . THR A 1 277 ? 3.729 -2.735 35.474 1.00 87.81 277 THR A C 1
ATOM 2154 O O . THR A 1 277 ? 4.965 -2.721 35.482 1.00 87.81 277 THR A O 1
ATOM 2157 N N . GLN A 1 278 ? 3.017 -2.505 36.584 1.00 88.94 278 GLN A N 1
ATOM 2158 C CA . GLN A 1 278 ? 3.634 -2.240 37.889 1.00 88.94 278 GLN A CA 1
ATOM 2159 C C . GLN A 1 278 ? 4.552 -3.381 38.345 1.00 88.94 278 GLN A C 1
ATOM 2161 O O . GLN A 1 278 ? 5.670 -3.116 38.788 1.00 88.94 278 GLN A O 1
ATOM 2166 N N . LEU A 1 279 ? 4.130 -4.639 38.181 1.00 88.12 279 LEU A N 1
ATOM 2167 C CA . LEU A 1 279 ? 4.955 -5.817 38.476 1.00 88.12 279 LEU A CA 1
ATOM 2168 C C . LEU A 1 279 ? 6.215 -5.881 37.600 1.00 88.12 279 LEU A C 1
ATOM 2170 O O . LEU A 1 279 ? 7.267 -6.320 38.058 1.00 88.12 279 LEU A O 1
ATOM 2174 N N . ALA A 1 280 ? 6.137 -5.386 36.364 1.00 86.62 280 ALA A N 1
ATOM 2175 C CA . ALA A 1 280 ? 7.278 -5.231 35.464 1.00 86.62 280 ALA A CA 1
ATOM 2176 C C . ALA A 1 280 ? 8.135 -3.975 35.751 1.00 86.62 280 ALA A C 1
ATOM 2178 O O . ALA A 1 280 ? 9.015 -3.633 34.957 1.00 86.62 280 ALA A O 1
ATOM 2179 N N . GLY A 1 281 ? 7.888 -3.268 36.860 1.00 86.56 281 GLY A N 1
ATOM 2180 C CA . GLY A 1 281 ? 8.640 -2.080 37.271 1.00 86.56 281 GLY A CA 1
ATOM 2181 C C . GLY A 1 281 ? 8.312 -0.817 36.470 1.00 86.56 281 GLY A C 1
ATOM 2182 O O . GLY A 1 281 ? 9.117 0.114 36.437 1.00 86.56 281 GLY A O 1
ATOM 2183 N N . ARG A 1 282 ? 7.158 -0.770 35.793 1.00 83.88 282 ARG A N 1
ATOM 2184 C CA . ARG A 1 282 ? 6.722 0.367 34.968 1.00 83.88 282 ARG A CA 1
ATOM 2185 C C . ARG A 1 282 ? 5.247 0.665 35.217 1.00 83.88 282 ARG A C 1
ATOM 2187 O O . ARG A 1 282 ? 4.407 -0.099 34.789 1.00 83.88 282 ARG A O 1
ATOM 2194 N N . ALA A 1 283 ? 4.889 1.771 35.857 1.00 85.00 283 ALA A N 1
ATOM 2195 C CA . ALA A 1 283 ? 3.475 2.151 35.946 1.00 85.00 283 ALA A CA 1
ATOM 2196 C C . ALA A 1 283 ? 3.013 2.815 34.637 1.00 85.00 283 ALA A C 1
ATOM 2198 O O . ALA A 1 283 ? 3.766 3.620 34.084 1.00 85.00 283 ALA A O 1
ATOM 2199 N N . LEU A 1 284 ? 1.787 2.533 34.173 1.00 87.94 284 LEU A N 1
ATOM 2200 C CA . LEU A 1 284 ? 1.165 3.404 33.170 1.00 87.94 284 LEU A CA 1
ATOM 2201 C C . LEU A 1 284 ? 0.940 4.767 33.805 1.00 87.94 284 LEU A C 1
ATOM 2203 O O . LEU A 1 284 ? 0.406 4.860 34.918 1.00 87.94 284 LEU A O 1
ATOM 2207 N N . ASP A 1 285 ? 1.335 5.814 33.094 1.00 89.50 285 ASP A N 1
ATOM 2208 C CA . ASP A 1 285 ? 0.956 7.159 33.487 1.00 89.50 285 ASP A CA 1
ATOM 2209 C C . ASP A 1 285 ? -0.552 7.390 33.234 1.00 89.50 285 ASP A C 1
ATOM 2211 O O . ASP A 1 285 ? -1.176 6.661 32.453 1.00 89.50 285 ASP A O 1
ATOM 2215 N N . PRO A 1 286 ? -1.169 8.403 33.869 1.00 92.12 286 PRO A N 1
ATOM 2216 C CA . PRO A 1 286 ? -2.605 8.648 33.737 1.00 92.12 286 PRO A CA 1
ATOM 2217 C C . PRO A 1 286 ? -3.089 8.834 32.291 1.00 92.12 286 PRO A C 1
ATOM 2219 O O . PRO A 1 286 ? -4.202 8.428 31.965 1.00 92.12 286 PRO A O 1
ATOM 2222 N N . SER A 1 287 ? -2.266 9.411 31.408 1.00 93.75 287 SER A N 1
ATOM 2223 C CA . SER A 1 287 ? -2.631 9.607 30.000 1.00 93.75 287 SER A CA 1
ATOM 2224 C C . SER A 1 287 ? -2.603 8.297 29.211 1.00 93.75 287 SER A C 1
ATOM 2226 O O . SER A 1 287 ? -3.459 8.075 28.358 1.00 93.75 287 SER A O 1
ATOM 2228 N N . GLN A 1 288 ? -1.676 7.394 29.539 1.00 93.75 288 GLN A N 1
ATOM 2229 C CA . GLN A 1 288 ? -1.616 6.045 28.979 1.00 93.75 288 GLN A CA 1
ATOM 2230 C C . GLN A 1 288 ? -2.800 5.183 29.425 1.00 93.75 288 GLN A C 1
ATOM 2232 O O . GLN A 1 288 ? -3.395 4.493 28.596 1.00 93.75 288 GLN A O 1
ATOM 2237 N N . ALA A 1 289 ? -3.170 5.255 30.707 1.00 93.75 289 ALA A N 1
ATOM 2238 C CA . ALA A 1 289 ? -4.346 4.567 31.233 1.00 93.75 289 ALA A CA 1
ATOM 2239 C C . ALA A 1 289 ? -5.636 5.071 30.561 1.00 93.75 289 ALA A C 1
ATOM 2241 O O . ALA A 1 289 ? -6.416 4.265 30.057 1.00 93.75 289 ALA A O 1
ATOM 2242 N N . ALA A 1 290 ? -5.806 6.394 30.443 1.00 94.56 290 ALA A N 1
ATOM 2243 C CA . ALA A 1 290 ? -6.940 6.992 29.738 1.00 94.56 290 ALA A CA 1
ATOM 2244 C C . ALA A 1 290 ? -6.966 6.625 28.241 1.00 94.56 290 ALA A C 1
ATOM 2246 O O . ALA A 1 290 ? -8.025 6.352 27.681 1.00 94.56 290 ALA A O 1
ATOM 2247 N N . ALA A 1 291 ? -5.806 6.572 27.576 1.00 96.00 291 ALA A N 1
ATOM 2248 C CA . ALA A 1 291 ? -5.717 6.148 26.179 1.00 96.00 291 ALA A CA 1
ATOM 2249 C C . ALA A 1 291 ? -6.129 4.678 25.989 1.00 96.00 291 ALA A C 1
ATOM 2251 O O . ALA A 1 291 ? -6.785 4.351 24.999 1.00 96.00 291 ALA A O 1
ATOM 2252 N N . LEU A 1 292 ? -5.766 3.801 26.931 1.00 95.56 292 LEU A N 1
ATOM 2253 C CA . LEU A 1 292 ? -6.178 2.399 26.928 1.00 95.56 292 LEU A CA 1
ATOM 2254 C C . LEU A 1 292 ? -7.690 2.264 27.164 1.00 95.56 292 LEU A C 1
ATOM 2256 O O . LEU A 1 292 ? -8.355 1.536 26.430 1.00 95.56 292 LEU A O 1
ATOM 2260 N N . GLU A 1 293 ? -8.234 2.995 28.137 1.00 95.69 293 GLU A N 1
ATOM 2261 C CA . GLU A 1 293 ? -9.669 3.022 28.433 1.00 95.69 293 GLU A CA 1
ATOM 2262 C C . GLU A 1 293 ? -10.486 3.498 27.224 1.00 95.69 293 GLU A C 1
ATOM 2264 O O . GLU A 1 293 ? -11.397 2.799 26.782 1.00 95.69 293 GLU A O 1
ATOM 2269 N N . HIS A 1 294 ? -10.121 4.636 26.624 1.00 95.81 294 HIS A N 1
ATOM 2270 C CA . HIS A 1 294 ? -10.785 5.146 25.424 1.00 95.81 294 HIS A CA 1
ATOM 2271 C C . HIS A 1 294 ? -10.637 4.190 24.234 1.00 95.81 294 HIS A C 1
ATOM 2273 O O . HIS A 1 294 ? -11.619 3.911 23.550 1.00 95.81 294 HIS A O 1
ATOM 2279 N N . GLY A 1 295 ? -9.443 3.630 24.008 1.00 95.94 295 GLY A N 1
ATOM 2280 C CA . GLY A 1 295 ? -9.198 2.699 22.904 1.00 95.94 295 GLY A CA 1
ATOM 2281 C C . GLY A 1 295 ? -9.988 1.387 22.998 1.00 95.94 295 GLY A C 1
ATOM 2282 O O . GLY A 1 295 ? -10.320 0.808 21.967 1.00 95.94 295 GLY A O 1
ATOM 2283 N N . LEU A 1 296 ? -10.311 0.919 24.208 1.00 95.88 296 LEU A N 1
ATOM 2284 C CA . LEU A 1 296 ? -11.149 -0.269 24.428 1.00 95.88 296 LEU A CA 1
ATOM 2285 C C . LEU A 1 296 ? -12.642 0.061 24.526 1.00 95.88 296 LEU A C 1
ATOM 2287 O O . LEU A 1 296 ? -13.484 -0.773 24.195 1.00 95.88 296 LEU A O 1
ATOM 2291 N N . GLY A 1 297 ? -12.969 1.253 25.021 1.00 95.38 297 GLY A N 1
ATOM 2292 C CA . GLY A 1 297 ? -14.326 1.673 25.344 1.00 95.38 297 GLY A CA 1
ATOM 2293 C C . GLY A 1 297 ? -15.059 2.402 24.224 1.00 95.38 297 GLY A C 1
ATOM 2294 O O . GLY A 1 297 ? -16.266 2.600 24.353 1.00 95.38 297 GLY A O 1
ATOM 2295 N N . GLN A 1 298 ? -14.375 2.788 23.144 1.00 95.69 298 GLN A N 1
ATOM 2296 C CA . GLN A 1 298 ? -14.940 3.559 22.035 1.00 95.69 298 GLN A CA 1
ATOM 2297 C C . GLN A 1 298 ? -14.731 2.848 20.694 1.00 95.69 298 GLN A C 1
ATOM 2299 O O . GLN A 1 298 ? -13.683 2.264 20.437 1.00 95.69 298 GLN A O 1
ATOM 2304 N N . ARG A 1 299 ? -15.729 2.922 19.806 1.00 94.12 299 ARG A N 1
ATOM 2305 C CA . ARG A 1 299 ? -15.647 2.416 18.423 1.00 94.12 299 ARG A CA 1
ATOM 2306 C C . ARG A 1 299 ? -14.652 3.209 17.575 1.00 94.12 299 ARG A C 1
ATOM 2308 O O . ARG A 1 299 ? -14.137 2.679 16.596 1.00 94.12 299 ARG A O 1
ATOM 2315 N N . VAL A 1 300 ? -14.392 4.461 17.956 1.00 94.50 300 VAL A N 1
ATOM 2316 C CA . VAL A 1 300 ? -13.395 5.347 17.349 1.00 94.50 300 VAL A CA 1
ATOM 2317 C C . VAL A 1 300 ? -12.641 6.060 18.462 1.00 94.50 300 VAL A C 1
ATOM 2319 O O . VAL A 1 300 ? -13.256 6.737 19.280 1.00 94.50 300 VAL A O 1
ATOM 2322 N N . ALA A 1 301 ? -11.316 5.932 18.470 1.00 94.50 301 ALA A N 1
ATOM 2323 C CA . ALA A 1 301 ? -10.441 6.616 19.414 1.00 94.50 301 ALA A CA 1
ATOM 2324 C C . ALA A 1 301 ? -9.220 7.192 18.685 1.00 94.50 301 ALA A C 1
ATOM 2326 O O . ALA A 1 301 ? -8.625 6.533 17.830 1.00 94.50 301 ALA A O 1
ATOM 2327 N N . LEU A 1 302 ? -8.829 8.417 19.046 1.00 93.88 302 LEU A N 1
ATOM 2328 C CA . LEU A 1 302 ? -7.613 9.064 18.555 1.00 93.88 302 LEU A CA 1
ATOM 2329 C C . LEU A 1 302 ? -6.592 9.152 19.690 1.00 93.88 302 LEU A C 1
ATOM 2331 O O . LEU A 1 302 ? -6.783 9.893 20.651 1.00 93.88 302 LEU A O 1
ATOM 2335 N N . ILE A 1 303 ? -5.487 8.418 19.557 1.00 94.25 303 ILE A N 1
ATOM 2336 C CA . ILE A 1 303 ? -4.393 8.431 20.533 1.00 94.25 303 ILE A CA 1
ATOM 2337 C C . ILE A 1 303 ? -3.244 9.259 19.967 1.00 94.25 303 ILE A C 1
ATOM 2339 O O . ILE A 1 303 ? -2.534 8.837 19.051 1.00 94.25 303 ILE A O 1
ATOM 2343 N N . GLN A 1 304 ? -3.048 10.445 20.534 1.00 93.94 304 GLN A N 1
ATOM 2344 C CA . GLN A 1 304 ? -1.976 11.356 20.156 1.00 93.94 304 GLN A CA 1
ATOM 2345 C C . GLN A 1 304 ? -0.872 11.348 21.214 1.00 93.94 304 GLN A C 1
ATOM 2347 O O . GLN A 1 304 ? -1.134 11.433 22.407 1.00 93.94 304 GLN A O 1
ATOM 2352 N N . GLY A 1 305 ? 0.384 11.303 20.771 1.00 90.25 305 GLY A N 1
ATOM 2353 C CA . GLY A 1 305 ? 1.529 11.416 21.670 1.00 90.25 305 GLY A CA 1
ATOM 2354 C C . GLY A 1 305 ? 2.811 11.808 20.930 1.00 90.25 305 GLY A C 1
ATOM 2355 O O . GLY A 1 305 ? 3.031 11.317 19.816 1.00 90.25 305 GLY A O 1
ATOM 2356 N N . PRO A 1 306 ? 3.690 12.646 21.513 1.00 90.31 306 PRO A N 1
ATOM 2357 C CA . PRO A 1 306 ? 5.030 12.930 20.985 1.00 90.31 306 PRO A CA 1
ATOM 2358 C C . PRO A 1 306 ? 5.886 11.668 20.737 1.00 90.31 306 PRO A C 1
ATOM 2360 O O . PRO A 1 306 ? 5.535 10.569 21.189 1.00 90.31 306 PRO A O 1
ATOM 2363 N N . PRO A 1 307 ? 7.014 11.761 20.012 1.00 88.94 307 PRO A N 1
ATOM 2364 C CA . PRO A 1 307 ? 7.968 10.656 19.903 1.00 88.94 307 PRO A CA 1
ATOM 2365 C C . PRO A 1 307 ? 8.387 10.134 21.289 1.00 88.94 307 PRO A C 1
ATOM 2367 O O . PRO A 1 307 ? 8.581 10.917 22.211 1.00 88.94 307 PRO A O 1
ATOM 2370 N N . GLY A 1 308 ? 8.477 8.811 21.456 1.00 85.94 308 GLY A N 1
ATOM 2371 C CA . GLY A 1 308 ? 8.892 8.188 22.725 1.00 85.94 308 GLY A CA 1
ATOM 2372 C C . GLY A 1 308 ? 7.815 8.049 23.814 1.00 85.94 308 GLY A C 1
ATOM 2373 O O . GLY A 1 308 ? 8.069 7.401 24.819 1.00 85.94 308 GLY A O 1
ATOM 2374 N N . THR A 1 309 ? 6.595 8.557 23.616 1.00 86.06 309 THR A N 1
ATOM 2375 C CA . THR A 1 309 ? 5.512 8.524 24.636 1.00 86.06 309 THR A CA 1
ATOM 2376 C C . THR A 1 309 ? 4.735 7.205 24.741 1.00 86.06 309 THR A C 1
ATOM 2378 O O . THR A 1 309 ? 3.684 7.138 25.370 1.00 86.06 309 THR A O 1
ATOM 2381 N N . GLY A 1 310 ? 5.228 6.132 24.120 1.00 87.56 310 GLY A N 1
ATOM 2382 C CA . GLY A 1 310 ? 4.627 4.805 24.281 1.00 87.56 310 GLY A CA 1
ATOM 2383 C C . GLY A 1 310 ? 3.384 4.523 23.428 1.00 87.56 310 GLY A C 1
ATOM 2384 O O . GLY A 1 310 ? 2.666 3.581 23.726 1.00 87.56 310 GLY A O 1
ATOM 2385 N N . LYS A 1 311 ? 3.133 5.250 22.328 1.00 92.44 311 LYS A N 1
ATOM 2386 C CA . LYS A 1 311 ? 2.015 4.943 21.400 1.00 92.44 311 LYS A CA 1
ATOM 2387 C C . LYS A 1 311 ? 1.990 3.476 20.942 1.00 92.44 311 LYS A C 1
ATOM 2389 O O . LYS A 1 311 ? 0.954 2.825 21.014 1.00 92.44 311 LYS A O 1
ATOM 2394 N N . THR A 1 312 ? 3.142 2.947 20.523 1.00 90.88 312 THR A N 1
ATOM 2395 C CA . THR A 1 312 ? 3.298 1.529 20.151 1.00 90.88 312 THR A CA 1
ATOM 2396 C C . THR A 1 312 ? 2.965 0.618 21.326 1.00 90.88 312 THR A C 1
ATOM 2398 O O . THR A 1 312 ? 2.254 -0.364 21.165 1.00 90.88 312 THR A O 1
ATOM 2401 N N . PHE A 1 313 ? 3.424 0.978 22.524 1.00 91.44 313 PHE A N 1
ATOM 2402 C CA . PHE A 1 313 ? 3.159 0.226 23.744 1.00 91.44 313 PHE A CA 1
ATOM 2403 C C . PHE A 1 313 ? 1.657 0.177 24.077 1.00 91.44 313 PHE A C 1
ATOM 2405 O O . PHE A 1 313 ? 1.142 -0.903 24.352 1.0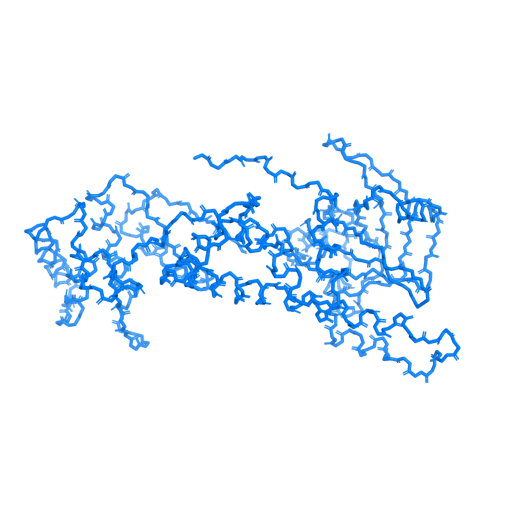0 91.44 313 PHE A O 1
ATOM 2412 N N . ILE A 1 314 ? 0.929 1.294 23.937 1.00 94.00 314 ILE A N 1
ATOM 2413 C CA . ILE A 1 314 ? -0.538 1.316 24.060 1.00 94.00 314 ILE A CA 1
ATOM 2414 C C . ILE A 1 314 ? -1.203 0.428 23.003 1.00 94.00 314 ILE A C 1
ATOM 2416 O O . ILE A 1 314 ? -2.041 -0.400 23.351 1.00 94.00 314 ILE A O 1
ATOM 2420 N N . GLY A 1 315 ? -0.805 0.525 21.731 1.00 94.19 315 GLY A N 1
ATOM 2421 C CA . GLY A 1 315 ? -1.351 -0.331 20.668 1.00 94.19 315 GLY A CA 1
ATOM 2422 C C . GLY A 1 315 ? -1.133 -1.831 20.923 1.00 94.19 315 GLY A C 1
ATOM 2423 O O . GLY A 1 315 ? -2.020 -2.650 20.668 1.00 94.19 315 GLY A O 1
ATOM 2424 N N . VAL A 1 316 ? 0.022 -2.190 21.490 1.00 93.88 316 VAL A N 1
ATOM 2425 C CA . VAL A 1 316 ? 0.369 -3.565 21.886 1.00 93.88 316 VAL A CA 1
ATOM 2426 C C . VAL A 1 316 ? -0.429 -4.032 23.107 1.00 93.88 316 VAL A C 1
ATOM 2428 O O . VAL A 1 316 ? -0.648 -5.228 23.252 1.00 93.88 316 VAL A O 1
ATOM 2431 N N . MET A 1 317 ? -0.908 -3.135 23.971 1.00 93.12 317 MET A N 1
ATOM 2432 C CA . MET A 1 317 ? -1.840 -3.492 25.052 1.00 93.12 317 MET A CA 1
ATOM 2433 C C . MET A 1 317 ? -3.287 -3.610 24.558 1.00 93.12 317 MET A C 1
ATOM 2435 O O . MET A 1 317 ? -4.005 -4.518 24.979 1.00 93.12 317 MET A O 1
ATOM 2439 N N . LEU A 1 318 ? -3.697 -2.743 23.627 1.00 94.94 318 LEU A N 1
ATOM 2440 C CA . LEU A 1 318 ? -5.024 -2.771 23.009 1.00 94.94 318 LEU A CA 1
ATOM 2441 C C . LEU A 1 318 ? -5.261 -4.062 22.220 1.00 94.94 318 LEU A C 1
ATOM 2443 O O . LEU A 1 318 ? -6.307 -4.690 22.362 1.00 94.94 318 LEU A O 1
ATOM 2447 N N . SER A 1 319 ? -4.290 -4.486 21.408 1.00 94.38 319 SER A N 1
ATOM 2448 C CA . SER A 1 319 ? -4.508 -5.577 20.448 1.00 94.38 319 SER A CA 1
ATOM 2449 C C . SER A 1 319 ? -4.851 -6.918 21.120 1.00 94.38 319 SER A C 1
ATOM 2451 O O . SER A 1 319 ? -5.894 -7.478 20.788 1.00 94.38 319 SER A O 1
ATOM 2453 N N . PRO A 1 320 ? -4.092 -7.432 22.113 1.00 91.69 320 PRO A N 1
ATOM 2454 C CA . PRO A 1 320 ? -4.454 -8.662 22.818 1.00 91.69 320 PRO A CA 1
ATOM 2455 C C . PRO A 1 320 ? -5.778 -8.548 23.571 1.00 91.69 320 PRO A C 1
ATOM 2457 O O . PRO A 1 320 ? -6.509 -9.531 23.665 1.00 91.69 320 PRO A O 1
ATOM 2460 N N . ALA A 1 321 ? -6.095 -7.369 24.114 1.00 92.00 321 ALA A N 1
ATOM 2461 C CA . ALA A 1 321 ? -7.364 -7.139 24.789 1.00 92.00 321 ALA A CA 1
ATOM 2462 C C . ALA A 1 321 ? -8.544 -7.259 23.814 1.00 92.00 321 ALA A C 1
ATOM 2464 O O . ALA A 1 321 ? -9.506 -7.955 24.126 1.00 92.00 321 ALA A O 1
ATOM 2465 N N . ILE A 1 322 ? -8.447 -6.672 22.619 1.00 93.25 322 ILE A N 1
ATOM 2466 C CA . ILE A 1 322 ? -9.487 -6.777 21.588 1.00 93.25 322 ILE A CA 1
ATOM 2467 C C . ILE A 1 322 ? -9.580 -8.214 21.054 1.00 93.25 322 ILE A C 1
ATOM 2469 O O . ILE A 1 322 ? -10.677 -8.765 21.021 1.00 93.25 322 ILE A O 1
ATOM 2473 N N . VAL A 1 323 ? -8.454 -8.861 20.715 1.00 91.81 323 VAL A N 1
ATOM 2474 C CA . VAL A 1 323 ? -8.435 -10.249 20.196 1.00 91.81 323 VAL A CA 1
ATOM 2475 C C . VAL A 1 323 ? -9.085 -11.237 21.168 1.00 91.81 323 VAL A C 1
ATOM 2477 O O . VAL A 1 323 ? -9.761 -12.164 20.743 1.00 91.81 323 VAL A O 1
ATOM 2480 N N . ARG A 1 324 ? -8.902 -11.063 22.481 1.00 90.00 324 ARG A N 1
ATOM 2481 C CA . ARG A 1 324 ? -9.479 -11.978 23.485 1.00 90.00 324 ARG A CA 1
ATOM 2482 C C . ARG A 1 324 ? -10.990 -11.827 23.665 1.00 90.00 324 ARG A C 1
ATOM 2484 O O . ARG A 1 324 ? -11.618 -12.754 24.166 1.00 90.00 324 ARG A O 1
ATOM 2491 N N . HIS A 1 325 ? -11.552 -10.676 23.304 1.00 90.44 325 HIS A N 1
ATOM 2492 C CA . HIS A 1 325 ? -12.965 -10.352 23.531 1.00 90.44 325 HIS A CA 1
ATOM 2493 C C . HIS A 1 325 ? -13.779 -10.240 22.234 1.00 90.44 325 HIS A C 1
ATOM 2495 O O . HIS A 1 325 ? -14.997 -10.106 22.287 1.00 90.44 325 HIS A O 1
ATOM 2501 N N . SER A 1 326 ? -13.128 -10.330 21.074 1.00 89.38 326 SER A N 1
ATOM 2502 C CA . SER A 1 326 ? -13.753 -10.295 19.755 1.00 89.38 326 SER A CA 1
ATOM 2503 C C . SER A 1 326 ? -13.481 -11.590 18.990 1.00 89.38 326 SER A C 1
ATOM 2505 O O . SER A 1 326 ? -12.417 -12.184 19.123 1.00 89.38 326 SER A O 1
ATOM 2507 N N . GLN A 1 327 ? -14.436 -12.015 18.162 1.00 87.06 327 GLN A N 1
ATOM 2508 C CA . GLN A 1 327 ? -14.236 -13.107 17.197 1.00 87.06 327 GLN A CA 1
ATOM 2509 C C . GLN A 1 327 ? -13.739 -12.600 15.832 1.00 87.06 327 GLN A C 1
ATOM 2511 O O . GLN A 1 327 ? -13.487 -13.393 14.928 1.00 87.06 327 GLN A O 1
ATOM 2516 N N . GLU A 1 328 ? -13.610 -11.282 15.677 1.00 90.25 328 GLU A N 1
ATOM 2517 C CA . GLU A 1 328 ? -13.214 -10.640 14.427 1.00 90.25 328 GLU A CA 1
ATOM 2518 C C . GLU A 1 328 ? -11.693 -10.602 14.248 1.00 90.25 328 GLU A C 1
ATOM 2520 O O . GLU A 1 328 ? -10.914 -10.622 15.203 1.00 90.25 328 GLU A O 1
ATOM 2525 N N . THR A 1 329 ? -11.256 -10.477 12.995 1.00 91.31 329 THR A N 1
ATOM 2526 C CA . THR A 1 329 ? -9.840 -10.266 12.666 1.00 91.31 329 THR A CA 1
ATOM 2527 C C . THR A 1 329 ? -9.466 -8.791 12.812 1.00 91.31 329 THR A C 1
ATOM 2529 O O . THR A 1 329 ? -10.130 -7.920 12.250 1.00 91.31 329 THR A O 1
ATOM 2532 N N . ILE A 1 330 ? -8.366 -8.499 13.511 1.00 92.19 330 ILE A N 1
ATOM 2533 C CA . ILE A 1 330 ? -7.825 -7.137 13.594 1.00 92.19 330 ILE A CA 1
ATOM 2534 C C . ILE A 1 330 ? -6.996 -6.833 12.343 1.00 92.19 330 ILE A C 1
ATOM 2536 O O . ILE A 1 330 ? -6.043 -7.544 12.028 1.00 92.19 330 ILE A O 1
ATOM 2540 N N . LEU A 1 331 ? -7.326 -5.736 11.658 1.00 94.06 331 LEU A N 1
ATOM 2541 C CA . LEU A 1 331 ? -6.508 -5.178 10.584 1.00 94.06 331 LEU A CA 1
ATOM 2542 C C . LEU A 1 331 ? -5.567 -4.102 11.145 1.00 94.06 331 LEU A C 1
ATOM 2544 O O . LEU A 1 331 ? -6.008 -3.016 11.516 1.00 94.06 331 LEU A O 1
ATOM 2548 N N . CYS A 1 332 ? -4.265 -4.385 11.168 1.00 93.38 332 CYS A N 1
ATOM 2549 C CA . CYS A 1 332 ? -3.239 -3.416 11.556 1.00 93.38 332 CYS A CA 1
ATOM 2550 C C . CYS A 1 332 ? -2.671 -2.712 10.317 1.00 93.38 332 CYS A C 1
ATOM 2552 O O . CYS A 1 332 ? -2.119 -3.360 9.429 1.00 93.38 332 CYS A O 1
ATOM 2554 N N . VAL A 1 333 ? -2.775 -1.381 10.271 1.00 93.50 333 VAL A N 1
ATOM 2555 C CA . VAL A 1 333 ? -2.257 -0.555 9.169 1.00 93.50 333 VAL A CA 1
ATOM 2556 C C . VAL A 1 333 ? -1.239 0.439 9.722 1.00 93.50 333 VAL A C 1
ATOM 2558 O O . VAL A 1 333 ? -1.518 1.150 10.685 1.00 93.50 333 VAL A O 1
ATOM 2561 N N . CYS A 1 334 ? -0.057 0.510 9.110 1.00 91.62 334 CYS A N 1
ATOM 2562 C CA . CYS A 1 334 ? 0.958 1.516 9.422 1.00 91.62 334 CYS A CA 1
ATOM 2563 C C . CYS A 1 334 ? 1.475 2.164 8.139 1.00 91.62 334 CYS A C 1
ATOM 2565 O O . CYS A 1 334 ? 1.447 1.558 7.071 1.00 91.62 334 CYS A O 1
ATOM 2567 N N . TYR A 1 335 ? 1.984 3.392 8.259 1.00 86.00 335 TYR A N 1
ATOM 2568 C CA . TYR A 1 335 ? 2.511 4.137 7.115 1.00 86.00 335 TYR A CA 1
ATOM 2569 C C . TYR A 1 335 ? 3.803 3.532 6.541 1.00 86.00 335 TYR A C 1
ATOM 2571 O O . TYR A 1 335 ? 4.033 3.603 5.338 1.00 86.00 335 TYR A O 1
ATOM 2579 N N . THR A 1 336 ? 4.653 2.928 7.379 1.00 88.25 336 THR A N 1
ATOM 2580 C CA . THR A 1 336 ? 5.919 2.321 6.944 1.00 88.25 336 THR A CA 1
ATOM 2581 C C . THR A 1 336 ? 5.960 0.833 7.265 1.00 88.25 336 THR A C 1
ATOM 2583 O O . THR A 1 336 ? 5.443 0.399 8.297 1.00 88.25 336 THR A O 1
ATOM 2586 N N . ASN A 1 337 ? 6.638 0.060 6.408 1.00 89.94 337 ASN A N 1
ATOM 2587 C CA . ASN A 1 337 ? 6.878 -1.365 6.648 1.00 89.94 337 ASN A CA 1
ATOM 2588 C C . ASN A 1 337 ? 7.593 -1.584 7.984 1.00 89.94 337 ASN A C 1
ATOM 2590 O O . ASN A 1 337 ? 7.129 -2.371 8.795 1.00 89.94 337 ASN A O 1
ATOM 2594 N N . HIS A 1 338 ? 8.637 -0.800 8.260 1.00 89.62 338 HIS A N 1
ATOM 2595 C CA . HIS A 1 338 ? 9.404 -0.917 9.498 1.00 89.62 338 HIS A CA 1
ATOM 2596 C C . HIS A 1 338 ? 8.555 -0.720 10.765 1.00 89.62 338 HIS A C 1
ATOM 2598 O O . HIS A 1 338 ? 8.713 -1.469 11.723 1.00 89.62 338 HIS A O 1
ATOM 2604 N N . ALA A 1 339 ? 7.639 0.257 10.772 1.00 91.56 339 ALA A N 1
ATOM 2605 C CA . ALA A 1 339 ? 6.761 0.483 11.920 1.00 91.56 339 ALA A CA 1
ATOM 2606 C C . ALA A 1 339 ? 5.765 -0.668 12.117 1.00 91.56 339 ALA A C 1
ATOM 2608 O O . ALA A 1 339 ? 5.489 -1.047 13.253 1.00 91.56 339 ALA A O 1
ATOM 2609 N N . LEU A 1 340 ? 5.244 -1.226 11.018 1.00 94.25 340 LEU A N 1
ATOM 2610 C CA . LEU A 1 340 ? 4.363 -2.389 11.074 1.00 94.25 340 LEU A CA 1
ATOM 2611 C C . LEU A 1 340 ? 5.109 -3.618 11.593 1.00 94.25 340 LEU A C 1
ATOM 2613 O O . LEU A 1 340 ? 4.615 -4.286 12.491 1.00 94.25 340 LEU A O 1
ATOM 2617 N N . ASP A 1 341 ? 6.304 -3.888 11.074 1.00 94.19 341 ASP A N 1
ATOM 2618 C CA . ASP A 1 341 ? 7.076 -5.074 11.441 1.00 94.19 341 ASP A CA 1
ATOM 2619 C C . ASP A 1 341 ? 7.450 -5.039 12.934 1.00 94.19 341 ASP A C 1
ATOM 2621 O O . ASP A 1 341 ? 7.170 -5.996 13.652 1.00 94.19 341 ASP A O 1
ATOM 2625 N N . GLN A 1 342 ? 7.922 -3.893 13.443 1.00 93.19 342 GLN A N 1
ATOM 2626 C CA . GLN A 1 342 ? 8.157 -3.693 14.882 1.00 93.19 342 GLN A CA 1
ATOM 2627 C C . GLN A 1 342 ? 6.898 -3.906 15.731 1.00 93.19 342 GLN A C 1
ATOM 2629 O O . GLN A 1 342 ? 6.962 -4.439 16.839 1.00 93.19 342 GLN A O 1
ATOM 2634 N N . PHE A 1 343 ? 5.741 -3.457 15.239 1.00 95.19 343 PHE A N 1
ATOM 2635 C CA . PHE A 1 343 ? 4.480 -3.638 15.945 1.00 95.19 343 PHE A CA 1
ATOM 2636 C C . PHE A 1 343 ? 4.085 -5.117 16.014 1.00 95.19 343 PHE A C 1
ATOM 2638 O O . PHE A 1 343 ? 3.721 -5.600 17.083 1.00 95.19 343 PHE A O 1
ATOM 2645 N N . LEU A 1 344 ? 4.200 -5.850 14.903 1.00 94.81 344 LEU A N 1
ATOM 2646 C CA . LEU A 1 344 ? 3.876 -7.276 14.844 1.00 94.81 344 LEU A CA 1
ATOM 2647 C C . LEU A 1 344 ? 4.840 -8.130 15.676 1.00 94.81 344 LEU A C 1
ATOM 2649 O O . LEU A 1 344 ? 4.383 -9.043 16.359 1.00 94.81 344 LEU A O 1
ATOM 2653 N N . GLU A 1 345 ? 6.138 -7.812 15.683 1.00 95.44 345 GLU A N 1
ATOM 2654 C CA . GLU A 1 345 ? 7.125 -8.441 16.574 1.00 95.44 345 GLU A CA 1
ATOM 2655 C C . GLU A 1 345 ? 6.715 -8.289 18.046 1.00 95.44 345 GLU A C 1
ATOM 2657 O O . GLU A 1 345 ? 6.649 -9.273 18.783 1.00 95.44 345 GLU A O 1
ATOM 2662 N N . ALA A 1 346 ? 6.305 -7.086 18.456 1.00 94.69 346 ALA A N 1
ATOM 2663 C CA . ALA A 1 346 ? 5.825 -6.855 19.815 1.00 94.69 346 ALA A CA 1
ATOM 2664 C C . ALA A 1 346 ? 4.520 -7.616 20.143 1.00 94.69 346 ALA A C 1
ATOM 2666 O O . ALA A 1 346 ? 4.297 -7.993 21.296 1.00 94.69 346 ALA A O 1
ATOM 2667 N N . LEU A 1 347 ? 3.648 -7.867 19.157 1.00 94.94 347 LEU A N 1
ATOM 2668 C CA . LEU A 1 347 ? 2.462 -8.714 19.343 1.00 94.94 347 LEU A CA 1
ATOM 2669 C C . LEU A 1 347 ? 2.821 -10.201 19.482 1.00 94.94 347 LEU A C 1
ATOM 2671 O O . LEU A 1 347 ? 2.205 -10.896 20.299 1.00 94.94 347 LEU A O 1
ATOM 2675 N N . LEU A 1 348 ? 3.826 -10.677 18.739 1.00 95.00 348 LEU A N 1
ATOM 2676 C CA . LEU A 1 348 ? 4.359 -12.037 18.866 1.00 95.00 348 LEU A CA 1
ATOM 2677 C C . LEU A 1 348 ? 4.933 -12.270 20.269 1.00 95.00 348 LEU A C 1
ATOM 2679 O O . LEU A 1 348 ? 4.611 -13.283 20.893 1.00 95.00 348 LEU A O 1
ATOM 2683 N N . ASP A 1 349 ? 5.680 -11.300 20.804 1.00 93.12 349 ASP A N 1
ATOM 2684 C CA . ASP A 1 349 ? 6.202 -11.330 22.178 1.00 93.12 349 ASP A CA 1
ATOM 2685 C C . ASP A 1 349 ? 5.080 -11.377 23.231 1.00 93.12 349 ASP A C 1
ATOM 2687 O O . ASP A 1 349 ? 5.237 -11.957 24.308 1.00 93.12 349 ASP A O 1
ATOM 2691 N N . LYS A 1 350 ? 3.907 -10.810 22.916 1.00 89.50 350 LYS A N 1
ATOM 2692 C CA . LYS A 1 350 ? 2.686 -10.892 23.740 1.00 89.50 350 LYS A CA 1
ATOM 2693 C C . LYS A 1 350 ? 1.861 -12.162 23.502 1.00 89.50 350 LYS A C 1
ATOM 2695 O O . LYS A 1 350 ? 0.794 -12.317 24.100 1.00 89.50 350 LYS A O 1
ATOM 2700 N N . GLY A 1 351 ? 2.351 -13.081 22.674 1.00 91.06 351 GLY A N 1
ATOM 2701 C CA . GLY A 1 351 ? 1.754 -14.392 22.437 1.00 91.06 351 GLY A CA 1
ATOM 2702 C C . GLY A 1 351 ? 0.661 -14.425 21.368 1.00 91.06 351 GLY A C 1
ATOM 2703 O O . GLY A 1 351 ? 0.025 -15.469 21.215 1.00 91.06 351 GLY A O 1
ATOM 2704 N N . ILE A 1 352 ? 0.440 -13.342 20.612 1.00 92.25 352 ILE A N 1
ATOM 2705 C CA . ILE A 1 352 ? -0.446 -13.373 19.439 1.00 92.25 352 ILE A CA 1
ATOM 2706 C C . ILE A 1 352 ? 0.332 -13.995 18.282 1.00 92.25 352 ILE A C 1
ATOM 2708 O O . ILE A 1 352 ? 1.222 -13.363 17.727 1.00 92.25 352 ILE A O 1
ATOM 2712 N N . LYS A 1 353 ? 0.013 -15.244 17.933 1.00 90.50 353 LYS A N 1
ATOM 2713 C CA . LYS A 1 353 ? 0.754 -16.013 16.914 1.00 90.50 353 LYS A CA 1
ATOM 2714 C C . LYS A 1 353 ? 0.033 -16.136 15.575 1.00 90.50 353 LYS A C 1
ATOM 2716 O O . LYS A 1 353 ? 0.680 -16.414 14.572 1.00 90.50 353 LYS A O 1
ATOM 2721 N N . ASP A 1 354 ? -1.282 -15.940 15.559 1.00 93.00 354 ASP A N 1
ATOM 2722 C CA . ASP A 1 354 ? -2.086 -16.001 14.338 1.00 93.00 354 ASP A CA 1
ATOM 2723 C C . ASP A 1 354 ? -2.074 -14.634 13.639 1.00 93.00 354 ASP A C 1
ATOM 2725 O O . ASP A 1 354 ? -2.982 -13.818 13.788 1.00 93.00 354 ASP A O 1
ATOM 2729 N N . ILE A 1 355 ? -0.953 -14.336 12.975 1.00 94.25 355 ILE A N 1
ATOM 2730 C CA . ILE A 1 355 ? -0.688 -13.055 12.313 1.00 94.25 355 ILE A CA 1
ATOM 2731 C C . ILE A 1 355 ? -0.329 -13.309 10.850 1.00 94.25 355 ILE A C 1
ATOM 2733 O O . ILE A 1 355 ? 0.569 -14.092 10.541 1.00 94.25 355 ILE A O 1
ATOM 2737 N N . VAL A 1 356 ? -0.978 -12.572 9.944 1.00 94.38 356 VAL A N 1
ATOM 2738 C CA . VAL A 1 356 ? -0.645 -12.548 8.514 1.00 94.38 356 VAL A CA 1
ATOM 2739 C C . VAL A 1 356 ? -0.144 -11.158 8.127 1.00 94.38 356 VAL A C 1
ATOM 2741 O O . VAL A 1 356 ? -0.888 -10.180 8.178 1.00 94.38 356 VAL A O 1
ATOM 2744 N N . ARG A 1 357 ? 1.120 -11.067 7.693 1.00 91.94 357 ARG A N 1
ATOM 2745 C CA . ARG A 1 357 ? 1.719 -9.836 7.159 1.00 91.94 357 ARG A CA 1
ATOM 2746 C C . ARG A 1 357 ? 1.481 -9.738 5.651 1.00 91.94 357 ARG A C 1
ATOM 2748 O O . ARG A 1 357 ? 1.957 -10.576 4.890 1.00 91.94 357 ARG A O 1
ATOM 2755 N N . ILE A 1 358 ? 0.768 -8.697 5.218 1.00 85.81 358 ILE A N 1
ATOM 2756 C CA . ILE A 1 358 ? 0.488 -8.411 3.801 1.00 85.81 358 ILE A CA 1
ATOM 2757 C C . ILE A 1 358 ? 1.281 -7.176 3.363 1.00 85.81 358 ILE A C 1
ATOM 2759 O O . ILE A 1 358 ? 1.207 -6.147 4.030 1.00 85.81 358 ILE A O 1
ATOM 2763 N N . GLY A 1 359 ? 1.992 -7.263 2.235 1.00 70.94 359 GLY A N 1
ATOM 2764 C CA . GLY A 1 359 ? 2.840 -6.189 1.694 1.00 70.94 359 GLY A CA 1
ATOM 2765 C C . GLY A 1 359 ? 4.328 -6.400 2.000 1.00 70.94 359 GLY A C 1
ATOM 2766 O O . GLY A 1 359 ? 4.660 -7.026 3.004 1.00 70.94 359 GLY A O 1
ATOM 2767 N N . GLY A 1 360 ? 5.207 -5.918 1.113 1.00 55.50 360 GLY A N 1
ATOM 2768 C CA . GLY A 1 360 ? 6.662 -6.110 1.173 1.00 55.50 360 GLY A CA 1
ATOM 2769 C C . GLY A 1 360 ? 7.428 -4.903 0.666 1.00 55.50 360 GLY A C 1
ATOM 2770 O O . GLY A 1 360 ? 6.913 -4.246 -0.266 1.00 55.50 360 GLY A O 1
#

Nearest PDB structures (foldseek):
  7ch3-assembly1_A  TM=3.715E-01  e=1.575E+00  Thermotoga maritima MSB8
  7cwv-assembly2_B-2  TM=4.285E-01  e=5.944E+00  Thermotoga maritima MSB8
  7ch3-assembly2_E  TM=2.927E-01  e=2.077E+00  Thermotoga maritima MSB8

Organism: Haematococcus lacustris (NCBI:txid44745)

pLDDT: mean 77.92, std 18.38, range [21.61, 96.0]

Solvent-accessible surface area (backbone atoms only — not comparable to full-atom values): 21000 Å² total; per-residue (Å²): 135,80,77,93,72,82,73,77,49,58,56,56,55,48,54,54,48,45,65,70,67,74,52,94,46,69,63,61,50,49,55,66,72,71,50,76,95,75,80,91,78,54,68,66,61,52,50,54,51,56,65,33,68,55,47,45,50,48,52,51,50,48,52,52,52,49,43,71,69,40,48,65,42,50,52,52,49,51,54,50,52,56,51,28,68,45,59,89,85,52,84,88,72,60,77,47,78,66,54,47,44,75,78,40,83,49,56,28,39,61,28,24,30,68,40,78,46,76,44,96,85,74,50,63,23,41,32,34,32,31,45,76,54,86,87,41,71,69,72,77,47,85,49,56,68,59,25,24,52,38,39,66,74,70,41,54,84,64,76,29,71,55,11,36,31,31,41,40,32,63,78,48,77,78,35,59,30,29,28,75,40,71,48,34,70,43,47,31,40,99,54,30,36,38,22,32,29,53,38,90,54,86,52,36,59,56,55,60,75,34,49,75,37,74,36,81,74,33,32,40,32,60,58,35,74,51,63,74,63,48,51,62,53,52,52,48,60,70,66,49,91,66,56,86,62,34,57,45,76,69,68,67,41,81,62,50,64,37,92,58,46,53,72,70,55,38,54,50,51,51,53,49,51,42,51,57,31,41,75,71,77,40,68,67,51,74,68,55,50,50,47,49,44,42,56,54,46,22,69,60,66,86,86,84,71,65,91,90,66,45,66,69,58,49,53,55,56,48,50,61,55,48,54,76,49,39,96,64,86,85,84,86,83,62,98,43,71,69,64,39,51,56,50,52,52,54,33,43,78,70,67,54,76,95,73,85,89,81,84,134

InterPro domains:
  IPR027417 P-loop containing nucleoside triphosphate hydrolase [G3DSA:3.40.50.300] (247-360)
  IPR027417 P-loop containing nucleoside triphosphate hydrolase [SSF52540] (284-358)
  IPR041677 DNA2/NAM7 helicase, helicase domain [PF13086] (284-359)
  IPR045055 DNA2/NAM7-like helicase [PTHR10887] (18-359)

Radius of gyration: 26.53 Å; Cα contacts (8 Å, |Δi|>4): 428; chains: 1; bounding box: 66×42×76 Å

Sequence (360 aa):
MCKANASFSPADCVKFMSALLEFDDHLDMLYRLTKPRVSGRDHEAAEAIAKAPEAQLLDRHFRLLREDMVAPLREVLRTLTQWQQLDGNAAWGAPTQAAMQQVLRNVYHQVSVLGVCKQQNRMACVMLSFVLPPGHHANRLETRKEKEEFWDKHGRGTLPLNALVCLAAPGDPLLFGTVVRREPKEMAEALPLVGVSFEAGRGLEQVLAWIGRSLTKKVLVQVSTNLLSIRPVLEGLQALPTVPLAEELVYGQAPQRPSYLSAAQVEAVVAQQQLDTQLAGRALDPSQAAALEHGLGQRVALIQGPPGTGKTFIGVMLSPAIVRHSQETILCVCYTNHALDQFLEALLDKGIKDIVRIGG

Secondary structure (DSSP, 8-state):
---TT----HHHHHHHHHHHHS-S-HHHHHHHHHS----SS-HHHHHHHHTSHHHHHHHHHHHHHHHHHHHHHHHHHHHHHHHHTS-TT-TTTSPPHHHHHHH-S-EEEEEEEEEEEE-TTS-EEEEEEEEPPTT-GGGG--SHHHHHHHHHHTGGGSS-TT-EEEEE-TTSPPEEEEEEE--HHHHTSSS-EEEEEEPTTHHHHHHHTTTTEEETT-EEEEEES-HHHHHHHHHHHHH-SS-TTHHHHTS-PPPPPPTT--HHHHHHHHHHHHHHHHHTT-PPPHHHHHHHHHHHH-SS------TTSSHHHHHHHHHHHHHHH-SSPP----SSHHHHHHHHHHHHHTT---------

Foldseek 3Di:
DPPPDPPDDFVNLVVVVCLVVVDPDPVVSLVVLQDDPDDDDCPVVVVVVCPDLFNVVLSVCLVVLCCVVCVLLVQLVVLQVVQQQPPPVPPPDRCPPVSCCVSAVQKWAQKAFAAWDQDPVRDIFTKIWTDDDPPDPLVVDDDLVVQLVCCVPPVCVHLHFQFWKWKGFHNDDIWIWGFHDAHSNQCSPPTHMTTTDTDPDPRVVVSNVRHPHTDRRIMMGRSGPCSVVSVVVSVVSSPDPGDVVCCCPRVVHDFAFDPLDDLVLLVVLLVVVQVVQVVVVHGDDPLLSVQSSCLNGGPDDDRDDDPPNCPLVSVLSNPVSCVVRDPDDDDDDDPDPVVVVVSVVSNVVVVPDPDDDDDD

Mean predicted aligned error: 11.98 Å